Protein AF-A0A1B0CM71-F1 (afdb_monomer_lite)

Radius of gyration: 19.23 Å; chains: 1; bounding box: 47×48×47 Å

InterPro domains:
  IPR036322 WD40-repeat-containing domain superfamily [SSF50978] (101-264)

Structure (mmCIF, N/CA/C/O backbone):
data_AF-A0A1B0CM71-F1
#
_entry.id   AF-A0A1B0CM71-F1
#
loop_
_atom_site.group_PDB
_atom_site.id
_atom_site.type_symbol
_atom_site.label_atom_id
_atom_site.label_alt_id
_atom_site.label_comp_id
_atom_site.label_asym_id
_atom_site.label_entity_id
_atom_site.label_seq_id
_atom_site.pdbx_PDB_ins_code
_atom_site.Cartn_x
_atom_site.Cartn_y
_atom_site.Cartn_z
_atom_site.occupancy
_atom_site.B_iso_or_equiv
_atom_site.auth_seq_id
_atom_site.auth_comp_id
_atom_site.auth_asym_id
_atom_site.auth_atom_id
_atom_site.pdbx_PDB_model_num
ATOM 1 N N . MET A 1 1 ? -25.019 -23.922 -3.940 1.00 31.22 1 MET A N 1
ATOM 2 C CA . MET A 1 1 ? -25.640 -23.148 -2.841 1.00 31.22 1 MET A CA 1
ATOM 3 C C . MET A 1 1 ? -24.821 -21.865 -2.679 1.00 31.22 1 MET A C 1
ATOM 5 O O . MET A 1 1 ? -23.873 -21.827 -1.910 1.00 31.22 1 MET A O 1
ATOM 9 N N . LEU A 1 2 ? -25.089 -20.878 -3.539 1.00 26.16 2 LEU A N 1
ATOM 10 C CA . LEU A 1 2 ? -24.291 -19.659 -3.712 1.00 26.16 2 LEU A CA 1
ATOM 11 C C . LEU A 1 2 ? -24.865 -18.558 -2.818 1.00 26.16 2 LEU A C 1
ATOM 13 O O . LEU A 1 2 ? -26.033 -18.202 -2.955 1.00 26.16 2 LEU A O 1
ATOM 17 N N . ARG A 1 3 ? -24.066 -18.058 -1.871 1.00 24.95 3 ARG A N 1
ATOM 18 C CA . ARG A 1 3 ? -24.409 -16.855 -1.109 1.00 24.95 3 ARG A CA 1
ATOM 19 C C . ARG A 1 3 ? -23.878 -15.633 -1.844 1.00 24.95 3 ARG A C 1
ATOM 21 O O . ARG A 1 3 ? -22.672 -15.486 -2.010 1.00 24.95 3 ARG A O 1
ATOM 28 N N . ASP A 1 4 ? -24.824 -14.779 -2.199 1.00 29.12 4 ASP A N 1
ATOM 29 C CA . ASP A 1 4 ? -24.694 -13.378 -2.583 1.00 29.12 4 ASP A CA 1
ATOM 30 C C . ASP A 1 4 ? -23.637 -12.649 -1.724 1.00 29.12 4 ASP A C 1
ATOM 32 O O . ASP A 1 4 ? -23.844 -12.406 -0.528 1.00 29.12 4 ASP A O 1
ATOM 36 N N . ARG A 1 5 ? -22.481 -12.314 -2.310 1.00 31.05 5 ARG A N 1
ATOM 37 C CA . ARG A 1 5 ? -21.521 -11.376 -1.710 1.00 31.05 5 ARG A CA 1
ATOM 38 C C . ARG A 1 5 ? -21.775 -10.001 -2.312 1.00 31.05 5 ARG A C 1
ATOM 40 O O . ARG A 1 5 ? -21.423 -9.725 -3.452 1.00 31.05 5 ARG A O 1
ATOM 47 N N . LYS A 1 6 ? -22.424 -9.159 -1.508 1.00 28.92 6 LYS A N 1
ATOM 48 C CA . LYS A 1 6 ? -22.672 -7.739 -1.767 1.00 28.92 6 LYS A CA 1
ATOM 49 C C . LYS A 1 6 ? -21.382 -7.045 -2.210 1.00 28.92 6 LYS A C 1
ATOM 51 O O . LYS A 1 6 ? -20.357 -7.192 -1.550 1.00 28.92 6 LYS A O 1
ATOM 56 N N . GLY A 1 7 ? -21.481 -6.276 -3.294 1.00 27.14 7 GLY A N 1
ATOM 57 C CA . GLY A 1 7 ? -20.385 -5.514 -3.882 1.00 27.14 7 GLY A CA 1
ATOM 58 C C . GLY A 1 7 ? -19.631 -4.683 -2.848 1.00 27.14 7 GLY A C 1
ATOM 59 O O . GLY A 1 7 ? -20.185 -3.771 -2.228 1.00 27.14 7 GLY A O 1
ATOM 60 N N . HIS A 1 8 ? -18.356 -5.017 -2.676 1.00 29.52 8 HIS A N 1
ATOM 61 C CA . HIS A 1 8 ? -17.389 -4.143 -2.042 1.00 29.52 8 HIS A CA 1
ATOM 62 C C . HIS A 1 8 ? -17.077 -3.009 -3.018 1.00 29.52 8 HIS A C 1
ATOM 64 O O . HIS A 1 8 ? -16.703 -3.246 -4.163 1.00 29.52 8 HIS A O 1
ATOM 70 N N . VAL A 1 9 ? -17.257 -1.769 -2.571 1.00 26.73 9 VAL A N 1
ATOM 71 C CA . VAL A 1 9 ? -16.706 -0.614 -3.277 1.00 26.73 9 VAL A CA 1
ATOM 72 C C . VAL A 1 9 ? -15.193 -0.688 -3.098 1.00 26.73 9 VAL A C 1
ATOM 74 O O . VAL A 1 9 ? -14.690 -0.486 -1.995 1.00 26.73 9 VAL A O 1
ATOM 77 N N . GLN A 1 10 ? -14.486 -1.040 -4.169 1.00 31.47 10 GLN A N 1
ATOM 78 C CA . GLN A 1 10 ? -13.033 -0.967 -4.258 1.00 31.47 10 GLN A CA 1
ATOM 79 C C . GLN A 1 10 ? -12.629 0.510 -4.223 1.00 31.47 10 GLN A C 1
ATOM 81 O O . GLN A 1 10 ? -12.910 1.261 -5.157 1.00 31.47 10 GLN A O 1
ATOM 86 N N . ASN A 1 11 ? -11.997 0.945 -3.134 1.00 30.31 11 ASN A N 1
ATOM 87 C CA . ASN A 1 11 ? -11.397 2.273 -3.058 1.00 30.31 11 ASN A CA 1
ATOM 88 C C . ASN A 1 11 ? -10.120 2.294 -3.913 1.00 30.31 11 ASN A C 1
ATOM 90 O O . ASN A 1 11 ? -9.014 2.100 -3.419 1.00 30.31 11 ASN A O 1
ATOM 94 N N . CYS A 1 12 ? -10.269 2.544 -5.212 1.00 27.14 12 CYS A N 1
ATOM 95 C CA . CYS A 1 12 ? -9.173 2.969 -6.074 1.00 27.14 12 CYS A CA 1
ATOM 96 C C . CYS A 1 12 ? -9.065 4.495 -5.988 1.00 27.14 12 CYS A C 1
ATOM 98 O O . CYS A 1 12 ? -9.643 5.206 -6.803 1.00 27.14 12 CYS A O 1
ATOM 100 N N . ILE A 1 13 ? -8.356 5.018 -4.987 1.00 28.95 13 ILE A N 1
ATOM 101 C CA . ILE A 1 13 ? -7.946 6.428 -4.996 1.00 28.95 13 ILE A CA 1
ATOM 102 C C . ILE A 1 13 ? -6.424 6.457 -5.043 1.00 28.95 13 ILE A C 1
ATOM 104 O O . ILE A 1 13 ? -5.742 6.219 -4.047 1.00 28.95 13 ILE A O 1
ATOM 108 N N . SER A 1 14 ? -5.887 6.728 -6.231 1.00 28.84 14 SER A N 1
ATOM 109 C CA . SER A 1 14 ? -4.493 7.119 -6.383 1.00 28.84 14 SER A CA 1
ATOM 110 C C . SER A 1 14 ? -4.273 8.472 -5.704 1.00 28.84 14 SER A C 1
ATOM 112 O O . SER A 1 14 ? -5.108 9.375 -5.766 1.00 28.84 14 SER A O 1
ATOM 114 N N . GLN A 1 15 ? -3.146 8.608 -5.002 1.00 31.78 15 GLN A N 1
ATOM 115 C CA . GLN A 1 15 ? -2.735 9.882 -4.418 1.00 31.78 15 GLN A CA 1
ATOM 116 C C . GLN A 1 15 ? -2.584 10.916 -5.539 1.00 31.78 15 GLN A C 1
ATOM 118 O O . GLN A 1 15 ? -1.661 10.820 -6.346 1.00 31.78 15 GLN A O 1
ATOM 123 N N . ALA A 1 16 ? -3.442 11.934 -5.559 1.00 25.69 16 ALA A N 1
ATOM 124 C CA . ALA A 1 16 ? -3.106 13.173 -6.237 1.00 25.69 16 ALA A CA 1
ATOM 125 C C . ALA A 1 16 ? -1.940 13.826 -5.478 1.00 25.69 16 ALA A C 1
ATOM 127 O O . ALA A 1 16 ? -1.992 13.978 -4.252 1.00 25.69 16 ALA A O 1
ATOM 128 N N . VAL A 1 17 ? -0.883 14.212 -6.195 1.00 28.94 17 VAL A N 1
ATOM 129 C CA . VAL A 1 17 ? 0.156 15.099 -5.665 1.00 28.94 17 VAL A CA 1
ATOM 130 C C . VAL A 1 17 ? -0.516 16.451 -5.431 1.00 28.94 17 VAL A C 1
ATOM 132 O O . VAL A 1 17 ? -0.686 17.243 -6.351 1.00 28.94 17 VAL A O 1
ATOM 135 N N . ALA A 1 18 ? -1.005 16.676 -4.212 1.00 30.78 18 ALA A N 1
ATOM 136 C CA . ALA A 1 18 ? -1.710 17.903 -3.873 1.00 30.78 18 ALA A CA 1
ATOM 137 C C . ALA A 1 18 ? -0.731 19.085 -3.925 1.00 30.78 18 ALA A C 1
ATOM 139 O O . ALA A 1 18 ? 0.143 19.213 -3.065 1.00 30.78 18 ALA A O 1
ATOM 140 N N . GLY A 1 19 ? -0.893 19.952 -4.926 1.00 25.78 19 GLY A N 1
ATOM 141 C CA . GLY A 1 19 ? -0.312 21.290 -4.908 1.00 25.78 19 GLY A CA 1
ATOM 142 C C . GLY A 1 19 ? -0.878 22.100 -3.738 1.00 25.78 19 GLY A C 1
ATOM 143 O O . GLY A 1 19 ? -1.981 21.824 -3.246 1.00 25.78 19 GLY A O 1
ATOM 144 N N . ALA A 1 20 ? -0.123 23.101 -3.279 1.00 25.33 20 ALA A N 1
ATOM 145 C CA . ALA A 1 20 ? -0.619 24.063 -2.299 1.00 25.33 20 ALA A CA 1
ATOM 146 C C . ALA A 1 20 ? -1.956 24.656 -2.796 1.00 25.33 20 ALA A C 1
ATOM 148 O O . ALA A 1 20 ? -2.047 25.074 -3.946 1.00 25.33 20 ALA A O 1
ATOM 149 N N . ASN A 1 21 ? -2.979 24.666 -1.932 1.00 26.69 21 ASN A N 1
ATOM 150 C CA . ASN A 1 21 ? -4.358 25.123 -2.194 1.00 26.69 21 ASN A CA 1
ATOM 151 C C . ASN A 1 21 ? -5.289 24.182 -2.986 1.00 26.69 21 ASN A C 1
ATOM 153 O O . ASN A 1 21 ? -6.274 24.638 -3.564 1.00 26.69 21 ASN A O 1
ATOM 157 N N . THR A 1 22 ? -5.058 22.867 -2.968 1.00 24.89 22 THR A N 1
ATOM 158 C CA . THR A 1 22 ? -6.028 21.919 -3.550 1.00 24.89 22 THR A CA 1
ATOM 159 C C . THR A 1 22 ? -7.162 21.610 -2.562 1.00 24.89 22 THR A C 1
ATOM 161 O O . THR A 1 22 ? -6.947 20.934 -1.555 1.00 24.89 22 THR A O 1
ATOM 164 N N . THR A 1 23 ? -8.384 22.065 -2.848 1.00 26.08 23 THR A N 1
ATOM 165 C CA . THR A 1 23 ? -9.604 21.596 -2.171 1.00 26.08 23 THR A CA 1
ATOM 166 C C . THR A 1 23 ? -10.011 20.251 -2.767 1.00 26.08 23 THR A C 1
ATOM 168 O O . THR A 1 23 ? -10.394 20.180 -3.931 1.00 26.08 23 THR A O 1
ATOM 171 N N . ILE A 1 24 ? -9.930 19.176 -1.981 1.00 27.64 24 ILE A N 1
ATOM 172 C CA . ILE A 1 24 ? -10.421 17.859 -2.400 1.00 27.64 24 ILE A CA 1
ATOM 173 C C . ILE A 1 24 ? -11.839 17.687 -1.849 1.00 27.64 24 ILE A C 1
ATOM 175 O O . ILE A 1 24 ? -12.033 17.484 -0.652 1.00 27.64 24 ILE A O 1
ATOM 179 N N . THR A 1 25 ? -12.837 17.804 -2.722 1.00 23.59 25 THR A N 1
ATOM 180 C CA . THR A 1 25 ? -14.251 17.578 -2.398 1.00 23.59 25 THR A CA 1
ATOM 181 C C . THR A 1 25 ? -14.613 16.123 -2.688 1.00 23.59 25 THR A C 1
ATOM 183 O O . THR A 1 25 ? -14.460 15.668 -3.818 1.00 23.59 25 THR A O 1
ATOM 186 N N . PHE A 1 26 ? -15.145 15.399 -1.699 1.00 32.34 26 PHE A N 1
ATOM 187 C CA . PHE A 1 26 ? -15.723 14.069 -1.915 1.00 32.34 26 PHE A CA 1
ATOM 188 C C . PHE A 1 26 ? -17.240 14.090 -1.721 1.00 32.34 26 PHE A C 1
ATOM 190 O O . PHE A 1 26 ? -17.753 14.562 -0.706 1.00 32.34 26 PHE A O 1
ATOM 197 N N . THR A 1 27 ? -17.964 13.530 -2.691 1.00 22.34 27 THR A N 1
ATOM 198 C CA . THR A 1 27 ? -19.407 13.283 -2.608 1.00 22.34 27 THR A CA 1
ATOM 199 C C . THR A 1 27 ? -19.652 11.929 -1.945 1.00 22.34 27 THR A C 1
ATOM 201 O O . THR A 1 27 ? -19.437 10.882 -2.555 1.00 22.34 27 THR A O 1
ATOM 204 N N . ILE A 1 28 ? -20.140 11.926 -0.703 1.00 28.44 28 ILE A N 1
ATOM 205 C CA . ILE A 1 28 ? -20.622 10.696 -0.066 1.00 28.44 28 ILE A CA 1
ATOM 206 C C . ILE A 1 28 ? -21.937 10.293 -0.738 1.00 28.44 28 ILE A C 1
ATOM 208 O O . ILE A 1 28 ? -22.961 10.956 -0.579 1.00 28.44 28 ILE A O 1
ATOM 212 N N . ARG A 1 29 ? -21.945 9.165 -1.453 1.00 24.86 29 ARG A N 1
ATOM 213 C CA . ARG A 1 29 ? -23.192 8.496 -1.845 1.00 24.86 29 ARG A CA 1
ATOM 214 C C . ARG A 1 29 ? -23.733 7.718 -0.653 1.00 24.86 29 ARG A C 1
ATOM 216 O O . ARG A 1 29 ? -23.654 6.505 -0.672 1.00 24.86 29 ARG A O 1
ATOM 223 N N . HIS A 1 30 ? -24.216 8.399 0.382 1.00 29.73 30 HIS A N 1
ATOM 224 C CA . HIS A 1 30 ? -25.130 7.931 1.437 1.00 29.73 30 HIS A CA 1
ATOM 225 C C . HIS A 1 30 ? -25.385 9.113 2.385 1.00 29.73 30 HIS A C 1
ATOM 227 O O . HIS A 1 30 ? -24.488 9.902 2.657 1.00 29.73 30 HIS A O 1
ATOM 233 N N . SER A 1 31 ? -26.618 9.234 2.870 1.00 30.45 31 SER A N 1
ATOM 234 C CA . SER A 1 31 ? -27.265 10.391 3.518 1.00 30.45 31 SER A CA 1
ATOM 235 C C . SER A 1 31 ? -26.657 10.928 4.835 1.00 30.45 31 SER A C 1
ATOM 237 O O . SER A 1 31 ? -27.343 11.606 5.599 1.00 30.45 31 SER A O 1
ATOM 239 N N . GLY A 1 32 ? -25.389 10.641 5.137 1.00 36.72 32 GLY A N 1
ATOM 240 C CA . GLY A 1 32 ? -24.662 11.195 6.278 1.00 36.72 32 GLY A CA 1
ATOM 241 C C . GLY A 1 32 ? -24.174 12.616 5.992 1.00 36.72 32 GLY A C 1
ATOM 242 O O . GLY A 1 32 ? -23.426 12.854 5.050 1.00 36.72 32 GLY A O 1
ATOM 243 N N . ASN A 1 33 ? -24.602 13.573 6.811 1.00 36.59 33 ASN A N 1
ATOM 244 C CA . ASN A 1 33 ? -24.292 14.990 6.636 1.00 36.59 33 ASN A CA 1
ATOM 245 C C . ASN A 1 33 ? -22.831 15.307 7.048 1.00 36.59 33 ASN A C 1
ATOM 247 O O . ASN A 1 33 ? -22.519 15.402 8.237 1.00 36.59 33 ASN A O 1
ATOM 251 N N . VAL A 1 34 ? -21.944 15.467 6.056 1.00 39.16 34 VAL A N 1
ATOM 252 C CA . VAL A 1 34 ? -20.495 15.752 6.199 1.00 39.16 34 VAL A CA 1
ATOM 253 C C . VAL A 1 34 ? -20.211 17.101 6.869 1.00 39.16 34 VAL A C 1
ATOM 255 O O . VAL A 1 34 ? -19.196 17.258 7.546 1.00 39.16 34 VAL A O 1
ATOM 258 N N . THR A 1 35 ? -21.141 18.053 6.787 1.00 36.97 35 THR A N 1
ATOM 259 C CA . THR A 1 35 ? -20.965 19.451 7.220 1.00 36.97 35 THR A CA 1
ATOM 260 C C . THR A 1 35 ? -20.716 19.604 8.732 1.00 36.97 35 THR A C 1
ATOM 262 O O . THR A 1 35 ? -20.256 20.646 9.199 1.00 36.97 35 THR A O 1
ATOM 265 N N . LYS A 1 36 ? -20.989 18.572 9.548 1.00 41.09 36 LYS A N 1
ATOM 266 C CA . LYS A 1 36 ?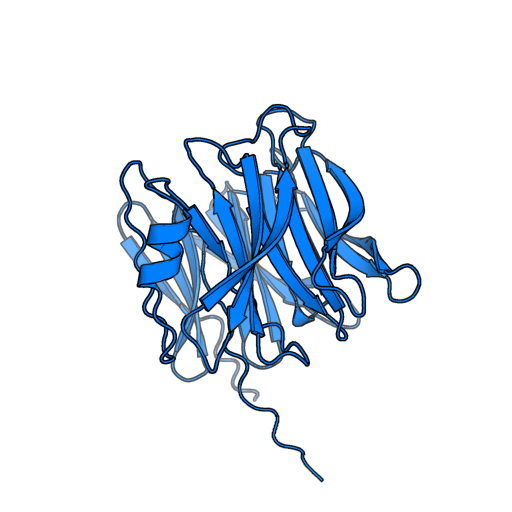 -20.637 18.572 10.983 1.00 41.09 36 LYS A CA 1
ATOM 267 C C . LYS A 1 36 ? -19.206 18.121 11.277 1.00 41.09 36 LYS A C 1
ATOM 269 O O . LYS A 1 36 ? -18.663 18.568 12.285 1.00 41.09 36 LYS A O 1
ATOM 274 N N . ILE A 1 37 ? -18.591 17.295 10.428 1.00 43.53 37 ILE A N 1
ATOM 275 C CA . ILE A 1 37 ? -17.180 16.904 10.588 1.00 43.53 37 ILE A CA 1
ATOM 276 C C . ILE A 1 37 ? -16.294 18.149 10.429 1.00 43.53 37 ILE A C 1
ATOM 278 O O . ILE A 1 37 ? -15.427 18.394 11.261 1.00 43.53 37 ILE A O 1
ATOM 282 N N . GLU A 1 38 ? -16.620 19.014 9.466 1.00 41.72 38 GLU A N 1
ATOM 283 C CA . GLU A 1 38 ? -15.963 20.315 9.265 1.00 41.72 38 GLU A CA 1
ATOM 284 C C . GLU A 1 38 ? -16.097 21.250 10.484 1.00 41.72 38 GLU A C 1
ATOM 286 O O . GLU A 1 38 ? -15.125 21.884 10.896 1.00 41.72 38 GLU A O 1
ATOM 291 N N . LYS A 1 39 ? -17.278 21.307 11.127 1.00 40.25 39 LYS A N 1
ATOM 292 C CA . LYS A 1 39 ? -17.509 22.150 12.321 1.00 40.25 39 LYS A CA 1
ATOM 293 C C . LYS A 1 39 ? -16.776 21.670 13.576 1.00 40.25 39 LYS A C 1
ATOM 295 O O . LYS A 1 39 ? -16.356 22.507 14.374 1.00 40.25 39 LYS A O 1
ATOM 300 N N . VAL A 1 40 ? -16.628 20.356 13.770 1.00 42.47 40 VAL A N 1
ATOM 301 C CA . VAL A 1 40 ? -15.885 19.785 14.915 1.00 42.47 40 VAL A CA 1
ATOM 302 C C . VAL A 1 40 ? -14.384 20.071 14.799 1.00 42.47 40 VAL A C 1
ATOM 304 O O . VAL A 1 40 ? -13.701 20.198 15.812 1.00 42.47 40 VAL A O 1
ATOM 307 N N . LEU A 1 41 ? -13.883 20.229 13.576 1.00 48.59 41 LEU A N 1
ATOM 308 C CA . LEU A 1 41 ? -12.457 20.294 13.276 1.00 48.59 41 LEU A CA 1
ATOM 309 C C . LEU A 1 41 ? -11.918 21.713 12.997 1.00 48.59 41 LEU A C 1
ATOM 311 O O . LEU A 1 41 ? -10.744 21.850 12.672 1.00 48.59 41 LEU A O 1
ATOM 315 N N . LYS A 1 42 ? -12.749 22.759 13.153 1.00 41.16 42 LYS A N 1
ATOM 316 C CA . LYS A 1 42 ? -12.403 24.201 13.127 1.00 41.16 42 LYS A CA 1
ATOM 317 C C . LYS A 1 42 ? -11.205 24.576 12.225 1.00 41.16 42 LYS A C 1
ATOM 319 O O . LYS A 1 42 ? -10.133 24.905 12.721 1.00 41.16 42 LYS A O 1
ATOM 324 N N . GLY A 1 43 ? -11.421 24.623 10.909 1.00 36.34 43 GLY A N 1
ATOM 325 C CA . GLY A 1 43 ? -10.581 25.401 9.980 1.00 36.34 43 GLY A CA 1
ATOM 326 C C . GLY A 1 43 ? -9.238 24.798 9.541 1.00 36.34 43 GLY A C 1
ATOM 327 O O . GLY A 1 43 ? -8.507 25.479 8.829 1.00 36.34 43 GLY A O 1
ATOM 328 N N . GLY A 1 44 ? -8.909 23.560 9.925 1.00 40.25 44 GLY A N 1
ATOM 329 C CA . GLY A 1 44 ? -7.712 22.860 9.431 1.00 40.25 44 GLY A CA 1
ATOM 330 C C . GLY A 1 44 ? -7.887 22.239 8.036 1.00 40.25 44 GLY A C 1
ATOM 331 O O . GLY A 1 44 ? -9.006 22.065 7.549 1.00 40.25 44 GLY A O 1
ATOM 332 N N . THR A 1 45 ? -6.779 21.863 7.391 1.00 40.47 45 THR A N 1
ATOM 333 C CA . THR A 1 45 ? -6.800 21.006 6.186 1.00 40.47 45 THR A CA 1
ATOM 334 C C . THR A 1 45 ? -6.668 19.542 6.610 1.00 40.47 45 THR A C 1
ATOM 336 O O . THR A 1 45 ? -5.767 19.202 7.378 1.00 40.47 45 THR A O 1
ATOM 339 N N . PHE A 1 46 ? -7.538 18.654 6.118 1.00 46.03 46 PHE A N 1
ATOM 340 C CA . PHE A 1 46 ? -7.567 17.247 6.538 1.00 46.03 46 PHE A CA 1
ATOM 341 C C . PHE A 1 46 ? -7.406 16.295 5.355 1.00 46.03 46 PHE A C 1
ATOM 343 O O . PHE A 1 46 ? -8.016 16.482 4.305 1.00 46.03 46 PHE A O 1
ATOM 350 N N . HIS A 1 47 ? -6.618 15.240 5.549 1.00 48.16 47 HIS A N 1
ATOM 351 C CA . HIS A 1 47 ? -6.744 14.022 4.758 1.00 48.16 47 HIS A CA 1
ATOM 352 C C . HIS A 1 47 ? -7.738 13.110 5.481 1.00 48.16 47 HIS A C 1
ATOM 354 O O . HIS A 1 47 ? -7.633 12.910 6.691 1.00 48.16 47 HIS A O 1
ATOM 360 N N . MET A 1 48 ? -8.730 12.593 4.768 1.00 48.12 48 MET A N 1
ATOM 361 C CA . MET A 1 48 ? -9.748 11.717 5.342 1.00 48.12 48 MET A CA 1
ATOM 362 C C . MET A 1 48 ? -9.723 10.399 4.591 1.00 48.12 48 MET A C 1
ATOM 364 O O . MET A 1 48 ? -9.945 10.392 3.383 1.00 48.12 48 MET A O 1
ATOM 368 N N . ASP A 1 49 ? -9.468 9.312 5.314 1.00 46.06 49 ASP A N 1
ATOM 369 C CA . ASP A 1 49 ? -9.625 7.962 4.786 1.00 46.06 49 ASP A CA 1
ATOM 370 C C . ASP A 1 49 ? -10.806 7.290 5.497 1.00 46.06 49 ASP A C 1
ATOM 372 O O . ASP A 1 49 ? -10.945 7.331 6.729 1.00 46.06 49 ASP A O 1
ATOM 376 N N . PHE A 1 50 ? -11.711 6.727 4.704 1.00 44.75 50 PHE A N 1
ATOM 377 C CA . PHE A 1 50 ? -12.961 6.153 5.181 1.00 44.75 50 PHE A CA 1
ATOM 378 C C . PHE A 1 50 ? -12.880 4.638 5.060 1.00 44.75 50 PHE A C 1
ATOM 380 O O . PHE A 1 50 ? -12.989 4.098 3.961 1.00 44.75 50 PHE A O 1
ATOM 387 N N . LEU A 1 51 ? -12.806 3.944 6.195 1.00 46.38 51 LEU A N 1
ATOM 388 C CA . LEU A 1 51 ? -13.120 2.522 6.231 1.00 46.38 51 LEU A CA 1
ATOM 389 C C . LEU A 1 51 ? -14.479 2.329 6.890 1.00 46.38 51 LEU A C 1
ATOM 391 O O . LEU A 1 51 ? -14.652 2.604 8.074 1.00 46.38 51 LEU A O 1
ATOM 395 N N . LYS A 1 52 ? -15.455 1.804 6.148 1.00 48.44 52 LYS A N 1
ATOM 396 C CA . LYS A 1 52 ? -16.741 1.423 6.735 1.00 48.44 52 LYS A CA 1
ATOM 397 C C . LYS A 1 52 ? -16.562 0.177 7.604 1.00 48.44 52 LYS A C 1
ATOM 399 O O . LYS A 1 52 ? -16.809 -0.935 7.160 1.00 48.44 52 LYS A O 1
ATOM 404 N N . ILE A 1 53 ? -16.208 0.379 8.866 1.00 50.50 53 ILE A N 1
ATOM 405 C CA . ILE A 1 53 ? -16.183 -0.694 9.860 1.00 50.50 53 ILE A CA 1
ATOM 406 C C . ILE A 1 53 ? -17.607 -0.864 10.386 1.00 50.50 53 ILE A C 1
ATOM 408 O O . ILE A 1 53 ? -18.174 0.066 10.964 1.00 50.50 53 ILE A O 1
ATOM 412 N N . GLU A 1 54 ? -18.220 -2.026 10.164 1.00 47.28 54 GLU A N 1
ATOM 413 C CA . GLU A 1 54 ? -19.532 -2.320 10.739 1.00 47.28 54 GLU A CA 1
ATOM 414 C C . GLU A 1 54 ? -19.395 -2.561 12.243 1.00 47.28 54 GLU A C 1
ATOM 416 O O . GLU A 1 54 ? -19.044 -3.646 12.700 1.00 47.28 54 GLU A O 1
ATOM 421 N N . SER A 1 55 ? -19.665 -1.517 13.027 1.00 47.47 55 SER A N 1
ATOM 422 C CA . SER A 1 55 ? -19.763 -1.644 14.475 1.00 47.47 55 SER A CA 1
ATOM 423 C C . SER A 1 55 ? -21.121 -2.240 14.877 1.00 47.47 55 SER A C 1
ATOM 425 O O . SER A 1 55 ? -22.154 -1.833 14.323 1.00 47.47 55 SER A O 1
ATOM 427 N N . PRO A 1 56 ? -21.177 -3.104 15.912 1.00 44.97 56 PRO A N 1
ATOM 428 C CA . PRO A 1 56 ? -22.438 -3.497 16.545 1.00 44.97 56 PRO A CA 1
ATOM 429 C C . PRO A 1 56 ? -23.254 -2.295 17.067 1.00 44.97 56 PRO A C 1
ATOM 431 O O . PRO A 1 56 ? -24.461 -2.412 17.257 1.00 44.97 56 PRO A O 1
ATOM 434 N N . THR A 1 57 ? -22.635 -1.118 17.234 1.00 48.28 57 THR A N 1
ATOM 435 C CA . THR A 1 57 ? -23.281 0.125 17.700 1.00 48.28 57 THR A CA 1
ATOM 436 C C . THR A 1 57 ? -23.923 0.981 16.595 1.00 48.28 57 THR A C 1
ATOM 438 O O . THR A 1 57 ? -24.335 2.104 16.866 1.00 48.28 57 THR A O 1
ATOM 441 N N . ARG A 1 58 ? -24.057 0.481 15.352 1.00 48.81 58 ARG A N 1
ATOM 442 C CA . ARG A 1 58 ? -24.555 1.234 14.169 1.00 48.81 58 ARG A CA 1
ATOM 443 C C . ARG A 1 58 ? -23.688 2.434 13.757 1.00 48.81 58 ARG A C 1
ATOM 445 O O . ARG A 1 58 ? -24.151 3.270 12.982 1.00 48.81 58 ARG A O 1
ATOM 452 N N . GLU A 1 59 ? -22.445 2.510 14.218 1.00 47.31 59 GLU A N 1
ATOM 453 C CA . GLU A 1 59 ? -21.511 3.576 13.844 1.00 47.31 59 GLU A CA 1
ATOM 454 C C . GLU A 1 59 ? -20.654 3.192 12.628 1.00 47.31 59 GLU A C 1
ATOM 456 O O . GLU A 1 59 ? -20.332 2.020 12.431 1.00 47.31 59 GLU A O 1
ATOM 461 N N . VAL A 1 60 ? -20.301 4.186 11.808 1.00 51.09 60 VAL A N 1
ATOM 462 C CA . VAL A 1 60 ? -19.233 4.097 10.798 1.00 51.09 60 VAL A CA 1
ATOM 463 C C . VAL A 1 60 ? -17.981 4.724 11.394 1.00 51.09 60 VAL A C 1
ATOM 465 O O . VAL A 1 60 ? -18.035 5.874 11.826 1.00 51.09 60 VAL A O 1
ATOM 468 N N . LEU A 1 61 ? -16.876 3.981 11.435 1.00 52.72 61 LEU A N 1
ATOM 469 C CA . LEU A 1 61 ? -15.597 4.507 11.903 1.00 52.72 61 LEU A CA 1
ATOM 470 C C . LEU A 1 61 ? -14.875 5.259 10.774 1.00 52.72 61 LEU A C 1
ATOM 472 O O . LEU A 1 61 ? -14.895 4.831 9.629 1.00 52.72 61 LEU A O 1
ATOM 476 N N . VAL A 1 62 ? -14.260 6.398 11.080 1.00 56.31 62 VAL A N 1
ATOM 477 C CA . VAL A 1 62 ? -13.535 7.229 10.108 1.00 56.31 62 VAL A CA 1
ATOM 478 C C . VAL A 1 62 ? -12.180 7.598 10.682 1.00 56.31 62 VAL A C 1
ATOM 480 O O . VAL A 1 62 ? -12.092 7.986 11.850 1.00 56.31 62 VAL A O 1
ATOM 483 N N . THR A 1 63 ? -11.147 7.502 9.850 1.00 52.69 63 THR A N 1
ATOM 484 C CA . THR A 1 63 ? -9.790 7.916 10.186 1.00 52.69 63 THR A CA 1
ATOM 485 C C . THR A 1 63 ? -9.553 9.312 9.618 1.00 52.69 63 THR A C 1
ATOM 487 O O . THR A 1 63 ? -9.503 9.507 8.404 1.00 52.69 63 THR A O 1
ATOM 490 N N . ILE A 1 64 ? -9.423 10.305 10.496 1.00 56.88 64 ILE A N 1
ATOM 491 C CA . ILE A 1 64 ? -9.218 11.704 10.102 1.00 56.88 64 ILE A CA 1
ATOM 492 C C . ILE A 1 64 ? -7.794 12.109 10.441 1.00 56.88 64 ILE A C 1
ATOM 494 O O . ILE A 1 64 ? -7.366 12.014 11.590 1.00 56.88 64 ILE A O 1
ATOM 498 N N . ALA A 1 65 ? -7.078 12.599 9.445 1.00 55.84 65 ALA A N 1
ATOM 499 C CA . ALA A 1 65 ? -5.697 13.012 9.543 1.00 55.84 65 ALA A CA 1
ATOM 500 C C . ALA A 1 65 ? -5.585 14.530 9.381 1.00 55.84 65 ALA A C 1
ATOM 502 O O . ALA A 1 65 ? -5.946 15.084 8.345 1.00 55.84 65 ALA A O 1
ATOM 503 N N . THR A 1 66 ? -5.084 15.218 10.405 1.00 53.72 66 THR A N 1
ATOM 504 C CA . THR A 1 66 ? -4.896 16.677 10.380 1.00 53.72 66 THR A CA 1
ATOM 505 C C . THR A 1 66 ? -3.590 17.023 9.667 1.00 53.72 66 THR A C 1
ATOM 507 O O . THR A 1 66 ? -2.536 16.572 10.118 1.00 53.72 66 THR A O 1
ATOM 510 N N . ARG A 1 67 ? -3.624 17.828 8.601 1.00 51.53 67 ARG A N 1
ATOM 511 C CA . ARG A 1 67 ? -2.435 18.272 7.859 1.00 51.53 67 ARG A CA 1
ATOM 512 C C . ARG A 1 67 ? -2.339 19.800 7.856 1.00 51.53 67 ARG A C 1
ATOM 514 O O . ARG A 1 67 ? -2.455 20.435 6.814 1.00 51.53 67 ARG A O 1
ATOM 521 N N . ASP A 1 68 ? -2.054 20.384 9.015 1.00 49.47 68 ASP A N 1
ATOM 522 C CA . ASP A 1 68 ? -1.575 21.771 9.097 1.00 49.47 68 ASP A CA 1
ATOM 523 C C . ASP A 1 68 ? -0.077 21.781 8.746 1.00 49.47 68 ASP A C 1
ATOM 525 O O . ASP A 1 68 ? 0.795 21.761 9.613 1.00 49.47 68 ASP A O 1
ATOM 529 N N . GLY A 1 69 ? 0.235 21.648 7.451 1.00 46.91 69 GLY A N 1
ATOM 530 C CA . GLY A 1 69 ? 1.597 21.464 6.925 1.00 46.91 69 GLY A CA 1
ATOM 531 C C . GLY A 1 69 ? 2.171 20.055 7.139 1.00 46.91 69 GLY A C 1
ATOM 532 O O . GLY A 1 69 ? 2.767 19.494 6.222 1.00 46.91 69 GLY A O 1
ATOM 533 N N . ASN A 1 70 ? 1.904 19.442 8.295 1.00 57.16 70 ASN A N 1
ATOM 534 C CA . ASN A 1 70 ? 2.415 18.138 8.717 1.00 57.16 70 ASN A CA 1
ATOM 535 C C . ASN A 1 70 ? 1.310 17.271 9.342 1.00 57.16 70 ASN A C 1
ATOM 537 O O . ASN A 1 70 ? 0.418 17.786 10.018 1.00 57.16 70 ASN A O 1
ATOM 541 N N . LEU A 1 71 ? 1.382 15.946 9.160 1.00 63.81 71 LEU A N 1
ATOM 542 C CA . LEU A 1 71 ? 0.463 15.023 9.830 1.00 63.81 71 LEU A CA 1
ATOM 543 C C . LEU A 1 71 ? 0.836 14.911 11.309 1.00 63.81 71 LEU A C 1
ATOM 545 O O . LEU A 1 71 ? 1.880 14.356 11.624 1.00 63.81 71 LEU A O 1
ATOM 549 N N . THR A 1 72 ? 0.014 15.408 12.228 1.00 63.53 72 THR A N 1
ATOM 550 C CA . THR A 1 72 ? 0.337 15.369 13.673 1.00 63.53 72 THR A CA 1
ATOM 551 C C . THR A 1 72 ? -0.570 14.446 14.473 1.00 63.53 72 THR A C 1
ATOM 553 O O . THR A 1 72 ? -0.159 13.922 15.513 1.00 63.53 72 THR A O 1
ATOM 556 N N . ARG A 1 73 ? -1.802 14.233 14.004 1.00 69.06 73 ARG A N 1
ATOM 557 C CA . ARG A 1 73 ? -2.816 13.443 14.701 1.00 69.06 73 ARG A CA 1
ATOM 558 C C . ARG A 1 73 ? -3.633 12.617 13.727 1.00 69.06 73 ARG A C 1
ATOM 560 O O . ARG A 1 73 ? -3.933 13.058 12.617 1.00 69.06 73 ARG A O 1
ATOM 567 N N . ILE A 1 74 ? -4.024 11.442 14.200 1.00 73.62 74 ILE A N 1
ATOM 568 C CA . ILE A 1 74 ? -5.014 10.585 13.562 1.00 73.62 74 ILE A CA 1
ATOM 569 C C . ILE A 1 74 ? -6.182 10.419 14.532 1.00 73.62 74 ILE A C 1
ATOM 571 O O . ILE A 1 74 ? -6.003 9.967 15.661 1.00 73.62 74 ILE A O 1
ATOM 575 N N . HIS A 1 75 ? -7.380 10.791 14.103 1.00 73.38 75 HIS A N 1
ATOM 576 C CA . HIS A 1 75 ? -8.601 10.648 14.883 1.00 73.38 75 HIS A CA 1
ATOM 577 C C . HIS A 1 75 ? -9.379 9.435 14.396 1.00 73.38 75 HIS A C 1
ATOM 579 O O . HIS A 1 75 ? -9.625 9.311 13.200 1.00 73.38 75 HIS A O 1
ATOM 585 N N . LEU A 1 76 ? -9.818 8.594 15.327 1.00 76.38 76 LEU A N 1
ATOM 586 C CA . LEU A 1 76 ? -10.832 7.581 15.071 1.00 76.38 76 LEU A CA 1
ATOM 587 C C . LEU A 1 76 ? -12.184 8.134 15.522 1.00 76.38 76 LEU A C 1
ATOM 589 O O . LEU A 1 76 ? -12.409 8.335 16.719 1.00 76.38 76 LEU A O 1
ATOM 593 N N . ALA A 1 77 ? -13.067 8.399 14.566 1.00 70.19 77 ALA A N 1
ATOM 594 C CA . ALA A 1 77 ? -14.382 8.979 14.809 1.00 70.19 77 ALA A CA 1
ATOM 595 C C . ALA A 1 77 ? -15.496 7.979 14.482 1.00 70.19 77 ALA A C 1
ATOM 597 O O . ALA A 1 77 ? -15.457 7.356 13.430 1.00 70.19 77 ALA A O 1
ATOM 598 N N . GLY A 1 78 ? -16.495 7.839 15.350 1.00 68.06 78 GLY A N 1
ATOM 599 C CA . GLY A 1 78 ? -17.741 7.127 15.076 1.00 68.06 78 GLY A CA 1
ATOM 600 C C . GLY A 1 78 ? -18.813 8.082 14.560 1.00 68.06 78 GLY A C 1
ATOM 601 O O . GLY A 1 78 ? -19.087 9.107 15.183 1.00 68.06 78 GLY A O 1
ATOM 602 N N . VAL A 1 79 ? -19.431 7.751 13.428 1.00 66.25 79 VAL A N 1
ATOM 603 C CA . VAL A 1 79 ? -20.577 8.476 12.863 1.00 66.25 79 VAL A CA 1
ATOM 604 C C . VAL A 1 79 ? -21.833 7.645 13.078 1.00 66.25 79 VAL A C 1
ATOM 606 O O . VAL A 1 79 ? -21.945 6.542 12.539 1.00 66.25 79 VAL A O 1
ATOM 609 N N . ASN A 1 80 ? -22.784 8.161 13.857 1.00 63.50 80 ASN A N 1
ATOM 610 C CA . ASN A 1 80 ? -24.052 7.475 14.091 1.00 63.50 80 ASN A CA 1
ATOM 611 C C . ASN A 1 80 ? -24.908 7.507 12.810 1.00 63.50 80 ASN A C 1
ATOM 613 O O . ASN A 1 80 ? -25.095 8.553 12.194 1.00 63.50 80 ASN A O 1
ATOM 617 N N . LYS A 1 81 ? -25.425 6.350 12.382 1.00 59.03 81 LYS A N 1
ATOM 618 C CA . LYS A 1 81 ? -26.257 6.255 11.168 1.00 59.03 81 LYS A CA 1
ATOM 619 C C . LYS A 1 81 ? -27.672 6.816 11.341 1.00 59.03 81 LYS A C 1
ATOM 621 O O . LYS A 1 81 ? -28.288 7.201 10.355 1.00 59.03 81 LYS A O 1
ATOM 626 N N . ALA A 1 82 ? -28.202 6.808 12.562 1.00 61.03 82 ALA A N 1
ATOM 627 C CA . ALA A 1 82 ? -29.558 7.254 12.875 1.00 61.03 82 ALA A CA 1
ATOM 628 C C . ALA A 1 82 ? -29.614 8.734 13.276 1.00 61.03 82 ALA A C 1
ATOM 630 O O . ALA A 1 82 ? -30.635 9.387 13.077 1.00 61.03 82 ALA A O 1
ATOM 631 N N . THR A 1 83 ? -28.524 9.269 13.829 1.00 56.34 83 THR A N 1
ATOM 632 C CA . THR A 1 83 ? -28.429 10.668 14.256 1.00 56.34 83 THR A CA 1
ATOM 633 C C . THR A 1 83 ? -27.225 11.343 13.610 1.00 56.34 83 THR A C 1
ATOM 635 O O . THR A 1 83 ? -26.158 10.743 13.551 1.00 56.34 83 THR A O 1
ATOM 638 N N . PRO A 1 84 ? -27.319 12.612 13.176 1.00 56.78 84 PRO A N 1
ATOM 639 C CA . PRO A 1 84 ? -26.185 13.352 12.625 1.00 56.78 84 PRO A CA 1
ATOM 640 C C . PRO A 1 84 ? -25.234 13.793 13.754 1.00 56.78 84 PRO A C 1
ATOM 642 O O . PRO A 1 84 ? -25.099 14.987 14.042 1.00 56.78 84 PRO A O 1
ATOM 645 N N . SER A 1 85 ? -24.629 12.831 14.446 1.00 62.06 85 SER A N 1
ATOM 646 C CA . SER A 1 85 ? -23.687 13.012 15.549 1.00 62.06 85 SER A CA 1
ATOM 647 C C . SER A 1 85 ? -22.393 12.257 15.262 1.00 62.06 85 SER A C 1
ATOM 649 O O . SER A 1 85 ? -22.421 11.119 14.789 1.00 62.06 85 SER A O 1
ATOM 651 N N . VAL A 1 86 ? -21.272 12.906 15.576 1.00 66.81 86 VAL A N 1
ATOM 652 C CA . VAL A 1 86 ? -19.920 12.357 15.451 1.00 66.81 86 VAL A CA 1
ATOM 653 C C . VAL A 1 86 ? -19.314 12.275 16.847 1.00 66.81 86 VAL A C 1
ATOM 655 O O . VAL A 1 86 ? -19.342 13.262 17.582 1.00 66.81 86 VAL A O 1
ATOM 658 N N . THR A 1 87 ? -18.756 11.121 17.189 1.00 71.00 87 THR A N 1
ATOM 659 C CA . THR A 1 87 ? -18.075 10.862 18.461 1.00 71.00 87 THR A CA 1
ATOM 660 C C . THR A 1 87 ? -16.608 10.576 18.180 1.00 71.00 87 THR A C 1
ATOM 662 O O . THR A 1 87 ? -16.302 9.739 17.339 1.00 71.00 87 THR A O 1
ATOM 665 N N . ILE A 1 88 ? -15.681 11.238 18.872 1.00 77.12 88 ILE A N 1
ATOM 666 C CA . ILE A 1 88 ? -14.255 10.899 18.772 1.00 77.12 88 ILE A CA 1
ATOM 667 C C . ILE A 1 88 ? -13.943 9.806 19.793 1.00 77.12 88 ILE A C 1
ATOM 669 O O . ILE A 1 88 ? -14.041 10.035 20.995 1.00 77.12 88 ILE A O 1
ATOM 673 N N . HIS A 1 89 ? -13.560 8.626 19.310 1.00 76.75 89 HIS A N 1
ATOM 674 C CA . HIS A 1 89 ? -13.246 7.462 20.145 1.00 76.75 89 HIS A CA 1
ATOM 675 C C . HIS A 1 89 ? -11.770 7.402 20.542 1.00 76.75 89 HIS A C 1
ATOM 677 O O . HIS A 1 89 ? -11.426 6.935 21.630 1.00 76.75 89 HIS A O 1
ATOM 683 N N . GLN A 1 90 ? -10.888 7.890 19.669 1.00 82.62 90 GLN A N 1
ATOM 684 C CA . GLN A 1 90 ? -9.451 7.912 19.911 1.00 82.62 90 GLN A CA 1
ATOM 685 C C . GLN A 1 90 ? -8.778 9.053 19.153 1.00 82.62 90 GLN A C 1
ATOM 687 O O . GLN A 1 90 ? -9.172 9.403 18.041 1.00 82.62 90 GLN A O 1
ATOM 692 N N . ILE A 1 91 ? -7.715 9.584 19.754 1.00 80.94 91 ILE A N 1
ATOM 693 C CA . ILE A 1 91 ? -6.749 10.459 19.098 1.00 80.94 91 ILE A CA 1
ATOM 694 C C . ILE A 1 91 ? -5.385 9.787 19.232 1.00 80.94 91 ILE A C 1
ATOM 696 O O . ILE A 1 91 ? -4.898 9.579 20.343 1.00 80.94 91 ILE A O 1
ATOM 700 N N . LEU A 1 92 ? -4.788 9.418 18.107 1.00 77.69 92 LEU A N 1
ATOM 701 C CA . LEU A 1 92 ? -3.417 8.937 18.025 1.00 77.69 92 LEU A CA 1
ATOM 702 C C . LEU A 1 92 ? -2.516 10.135 17.735 1.00 77.69 92 LEU A C 1
ATOM 704 O O . LEU A 1 92 ? -2.553 10.708 16.645 1.00 77.69 92 LEU A O 1
ATOM 708 N N . SER A 1 93 ? -1.721 10.524 18.727 1.00 76.62 93 SER A N 1
ATOM 709 C CA . SER A 1 93 ? -0.692 11.546 18.556 1.00 76.62 93 SER A CA 1
ATOM 710 C C . SER A 1 93 ? 0.521 10.936 17.864 1.00 76.62 93 SER A C 1
ATOM 712 O O . SER A 1 93 ? 1.130 10.008 18.390 1.00 76.62 93 SER A O 1
ATOM 714 N N . LEU A 1 94 ? 0.901 11.491 16.715 1.00 69.50 94 LEU A N 1
ATOM 715 C CA . LEU A 1 94 ? 2.119 11.113 15.992 1.00 69.50 94 LEU A CA 1
ATOM 716 C C . LEU A 1 94 ? 3.321 11.978 16.395 1.00 69.50 94 LEU A C 1
ATOM 718 O O . LEU A 1 94 ? 4.370 11.908 15.771 1.00 69.50 94 LEU A O 1
ATOM 722 N N . SER A 1 95 ? 3.187 12.805 17.438 1.00 58.12 95 SER A N 1
ATOM 723 C CA . SER A 1 95 ? 4.206 13.765 17.885 1.00 58.12 95 SER A CA 1
ATOM 724 C C . SER A 1 95 ? 5.495 13.126 18.409 1.00 58.12 95 SER A C 1
ATOM 726 O O . SER A 1 95 ? 6.520 13.797 18.467 1.00 58.12 95 SER A O 1
ATOM 728 N N . THR A 1 96 ? 5.477 11.840 18.771 1.00 51.50 96 THR A N 1
ATOM 729 C CA . THR A 1 96 ? 6.698 11.066 19.059 1.00 51.50 96 THR A CA 1
ATOM 730 C C . THR A 1 96 ? 7.503 10.750 17.795 1.00 51.50 96 THR A C 1
ATOM 732 O O . THR A 1 96 ? 8.686 10.432 17.880 1.00 51.50 96 THR A O 1
ATOM 735 N N . ILE A 1 97 ? 6.900 10.892 16.613 1.00 56.72 97 ILE A N 1
ATOM 736 C CA . ILE A 1 97 ? 7.562 10.811 15.315 1.00 56.72 97 ILE A CA 1
ATOM 737 C C . ILE A 1 97 ? 8.019 12.233 14.972 1.00 56.72 97 ILE A C 1
ATOM 739 O O . ILE A 1 97 ? 7.345 12.979 14.270 1.00 56.72 97 ILE A O 1
ATOM 743 N N . THR A 1 98 ? 9.155 12.633 15.539 1.00 45.59 98 THR A N 1
ATOM 744 C CA . THR A 1 98 ? 9.662 14.018 15.666 1.00 45.59 98 THR A CA 1
ATOM 745 C C . THR A 1 98 ? 9.941 14.797 14.368 1.00 45.59 98 THR A C 1
ATOM 747 O O . THR A 1 98 ? 10.492 15.893 14.410 1.00 45.59 98 THR A O 1
ATOM 750 N N . SER A 1 99 ? 9.525 14.300 13.209 1.00 51.72 99 SER A N 1
ATOM 751 C CA . SER A 1 99 ? 9.463 15.064 11.963 1.00 51.72 99 SER A CA 1
ATOM 752 C C . SER A 1 99 ? 8.517 14.352 11.006 1.00 51.72 99 SER A C 1
ATOM 754 O O . SER A 1 99 ? 8.917 13.481 10.230 1.00 51.72 99 SER A O 1
ATOM 756 N N . THR A 1 100 ? 7.222 14.650 11.091 1.00 53.72 100 THR A N 1
ATOM 757 C CA . THR A 1 100 ? 6.258 14.055 10.168 1.00 53.72 100 THR A CA 1
ATOM 758 C C . THR A 1 100 ? 6.519 14.607 8.777 1.00 53.72 100 THR A C 1
ATOM 760 O O . THR A 1 100 ? 6.254 15.759 8.459 1.00 53.72 100 THR A O 1
ATOM 763 N N . SER A 1 101 ? 7.156 13.763 7.970 1.00 59.88 101 SER A N 1
ATOM 764 C CA . SER A 1 101 ? 7.499 14.042 6.586 1.00 59.88 101 SER A CA 1
ATOM 765 C C . SER A 1 101 ? 6.232 14.393 5.802 1.00 59.88 101 SER A C 1
ATOM 767 O O . SER A 1 101 ? 5.194 13.745 6.014 1.00 59.88 101 SER A O 1
A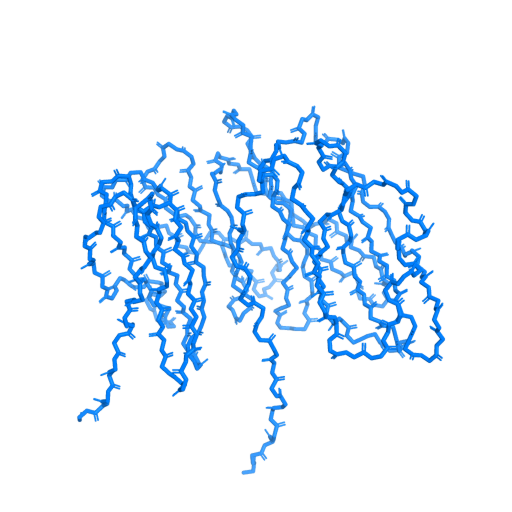TOM 769 N N . PRO A 1 102 ? 6.296 15.343 4.850 1.00 61.88 102 PRO A N 1
ATOM 770 C CA . PRO A 1 102 ? 5.161 15.688 3.994 1.00 61.88 102 PRO A CA 1
ATOM 771 C C . PRO A 1 102 ? 4.613 14.484 3.211 1.00 61.88 102 PRO A C 1
ATOM 773 O O . PRO A 1 102 ? 3.490 14.549 2.721 1.00 61.88 102 PRO A O 1
ATOM 776 N N . ASN A 1 103 ? 5.371 13.386 3.138 1.00 68.81 103 ASN A N 1
ATOM 777 C CA . ASN A 1 103 ? 5.022 12.162 2.423 1.00 68.81 103 ASN A CA 1
ATOM 778 C C . ASN A 1 103 ? 4.424 11.069 3.326 1.00 68.81 103 ASN A C 1
ATOM 780 O O . ASN A 1 103 ? 4.408 9.902 2.943 1.00 68.81 103 ASN A O 1
ATOM 784 N N . THR A 1 104 ? 3.962 11.411 4.533 1.00 74.62 104 THR A N 1
ATOM 785 C CA . THR A 1 104 ? 3.317 10.438 5.426 1.00 74.62 104 THR A CA 1
ATO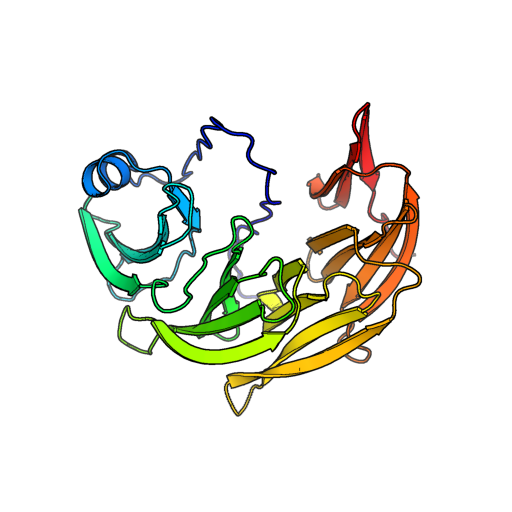M 786 C C . THR A 1 104 ? 2.099 9.808 4.748 1.00 74.62 104 THR A C 1
ATOM 788 O O . THR A 1 104 ? 1.227 10.509 4.238 1.00 74.62 104 THR A O 1
ATOM 791 N N . THR A 1 105 ? 2.052 8.478 4.737 1.00 77.06 105 THR A N 1
ATOM 792 C CA . THR A 1 105 ? 0.953 7.687 4.173 1.00 77.06 105 THR A CA 1
ATOM 793 C C . THR A 1 105 ? 0.142 7.068 5.298 1.00 77.06 105 THR A C 1
ATOM 795 O O . THR A 1 105 ? 0.688 6.661 6.323 1.00 77.06 105 THR A O 1
ATOM 798 N N . ILE A 1 106 ? -1.169 7.002 5.108 1.00 79.50 106 ILE A N 1
ATOM 799 C CA . ILE A 1 106 ? -2.093 6.357 6.032 1.00 79.50 106 ILE A CA 1
ATOM 800 C C . ILE A 1 106 ? -2.941 5.429 5.188 1.00 79.50 106 ILE A C 1
ATOM 802 O O . ILE A 1 106 ? -3.465 5.854 4.165 1.00 79.50 106 ILE A O 1
ATOM 806 N N . ASN A 1 107 ? -3.032 4.172 5.596 1.00 82.50 107 ASN A N 1
ATOM 807 C CA . ASN A 1 107 ? -3.902 3.199 4.959 1.00 82.50 107 ASN A CA 1
ATOM 808 C C . ASN A 1 107 ? -4.667 2.467 6.054 1.00 82.50 107 ASN A C 1
ATOM 810 O O . ASN A 1 107 ? -4.079 2.076 7.067 1.00 82.50 107 ASN A O 1
ATOM 814 N N . VAL A 1 108 ? -5.959 2.253 5.844 1.00 81.69 108 VAL A N 1
ATOM 815 C CA . VAL A 1 108 ? -6.744 1.341 6.675 1.00 81.69 108 VAL A CA 1
ATOM 816 C C . VAL A 1 108 ? -6.987 0.062 5.884 1.00 81.69 108 VAL A C 1
ATOM 818 O O . VAL A 1 108 ? -7.447 0.110 4.749 1.00 81.69 108 VAL A O 1
ATOM 821 N N . MET A 1 109 ? -6.652 -1.082 6.471 1.00 85.31 109 MET A N 1
ATOM 822 C CA . MET A 1 109 ? -6.680 -2.383 5.807 1.00 85.31 109 MET A CA 1
ATOM 823 C C . MET A 1 109 ? -7.568 -3.348 6.588 1.00 85.31 109 MET A C 1
ATOM 825 O O . MET A 1 109 ? -7.357 -3.534 7.786 1.00 85.31 109 MET A O 1
ATOM 829 N N . GLU A 1 110 ? -8.532 -3.984 5.926 1.00 84.94 110 GLU A N 1
ATOM 830 C CA . GLU A 1 110 ? -9.313 -5.079 6.507 1.00 84.94 110 GLU A CA 1
ATOM 831 C C . GLU A 1 110 ? -8.836 -6.420 5.937 1.00 84.94 110 GLU A C 1
ATOM 833 O 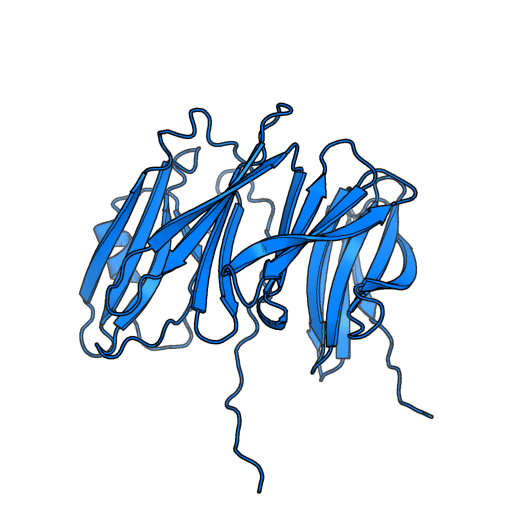O . GLU A 1 110 ? -8.865 -6.628 4.731 1.00 84.94 110 GLU A O 1
ATOM 838 N N . TYR A 1 111 ? -8.413 -7.341 6.802 1.00 86.44 111 TYR A N 1
ATOM 839 C CA . TYR A 1 111 ? -8.000 -8.692 6.418 1.00 86.44 111 TYR A CA 1
ATOM 840 C C . TYR A 1 111 ? -8.499 -9.697 7.454 1.00 86.44 111 TYR A C 1
ATOM 842 O O . TYR A 1 111 ? -8.393 -9.444 8.650 1.00 86.44 111 TYR A O 1
ATOM 850 N N . THR A 1 112 ? -9.099 -10.806 7.004 1.00 85.69 112 THR A N 1
ATOM 851 C CA . THR A 1 112 ? -9.600 -11.914 7.853 1.00 85.69 112 THR A CA 1
ATOM 852 C C . THR A 1 112 ? -10.424 -11.484 9.085 1.00 85.69 112 THR A C 1
ATOM 854 O O . THR A 1 112 ? -10.437 -12.170 10.105 1.00 85.69 112 THR A O 1
ATOM 857 N N . LYS A 1 113 ? -11.215 -10.399 8.962 1.00 84.62 113 LYS A N 1
ATOM 858 C CA . LYS A 1 113 ? -12.039 -9.754 10.023 1.00 84.62 113 LYS A CA 1
ATOM 859 C C . LYS A 1 113 ? -11.257 -8.909 11.035 1.00 84.62 113 LYS A C 1
ATOM 861 O O . LYS A 1 113 ? -11.797 -8.506 12.070 1.00 84.62 113 LYS A O 1
ATOM 866 N N . HIS A 1 114 ? -9.991 -8.645 10.769 1.00 86.62 114 HIS A N 1
ATOM 867 C CA . HIS A 1 114 ? -9.172 -7.702 11.506 1.00 86.62 114 HIS A CA 1
ATOM 868 C C . HIS A 1 114 ? -9.027 -6.412 10.720 1.00 86.62 114 HIS A C 1
ATOM 870 O O . HIS A 1 114 ? -8.933 -6.422 9.498 1.00 86.62 114 HIS A O 1
ATOM 876 N N . VAL A 1 115 ? -9.003 -5.300 11.448 1.00 85.88 115 VAL A N 1
ATOM 877 C CA . VAL A 1 115 ? -8.769 -3.981 10.871 1.00 85.88 115 VAL A CA 1
ATOM 878 C C . VAL A 1 115 ? -7.431 -3.471 11.367 1.00 85.88 115 VAL A C 1
ATOM 880 O O . VAL A 1 115 ? -7.190 -3.409 12.576 1.00 85.88 115 VAL A O 1
ATOM 883 N N . TYR A 1 116 ? -6.590 -3.076 10.424 1.00 86.38 116 TYR A N 1
ATOM 884 C CA . TYR A 1 116 ? -5.276 -2.518 10.657 1.00 86.38 116 TYR A CA 1
ATOM 885 C C . TYR A 1 116 ? -5.240 -1.064 10.201 1.00 86.38 116 TYR A C 1
ATOM 887 O O . TYR A 1 116 ? -5.832 -0.700 9.188 1.00 86.38 116 TYR A O 1
ATOM 895 N N . LEU A 1 117 ? -4.524 -0.236 10.950 1.00 87.69 117 LEU A N 1
ATOM 896 C CA . LEU A 1 117 ? -4.143 1.111 10.552 1.00 87.69 117 LEU A CA 1
ATOM 897 C C . LEU A 1 117 ? -2.635 1.104 10.315 1.00 87.69 117 LEU A C 1
ATOM 899 O O . LEU A 1 117 ? -1.859 0.845 11.236 1.00 87.69 117 LEU A O 1
ATOM 903 N N . ILE A 1 118 ? -2.240 1.382 9.078 1.00 88.12 118 ILE A N 1
ATOM 904 C CA . ILE A 1 118 ? -0.854 1.404 8.623 1.00 88.12 118 ILE A CA 1
ATOM 905 C C . ILE A 1 118 ? -0.446 2.859 8.422 1.00 88.12 118 ILE A C 1
ATOM 907 O O . ILE A 1 118 ? -0.973 3.544 7.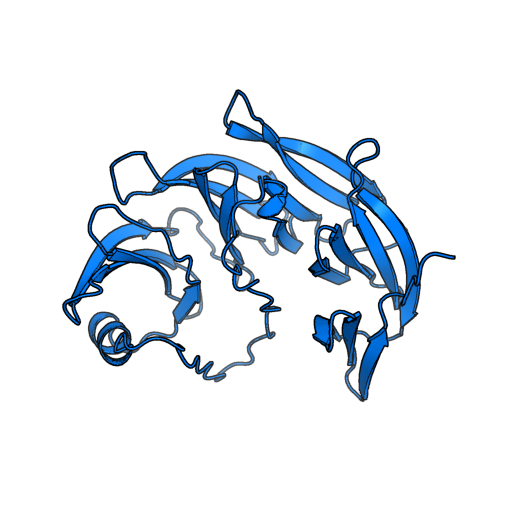544 1.00 88.12 118 ILE A O 1
ATOM 911 N N . VAL A 1 119 ? 0.494 3.334 9.236 1.00 85.88 119 VAL A N 1
ATOM 912 C CA . VAL A 1 119 ? 1.029 4.697 9.159 1.00 85.88 119 VAL A CA 1
ATOM 913 C C . VAL A 1 119 ? 2.467 4.625 8.677 1.00 85.88 119 VAL A C 1
ATOM 915 O O . VAL A 1 119 ? 3.380 4.273 9.422 1.00 85.88 119 VAL A O 1
ATOM 918 N N . GLY A 1 120 ? 2.668 4.948 7.410 1.00 84.56 120 GLY A N 1
ATOM 919 C CA . GLY A 1 120 ? 3.979 5.000 6.795 1.00 84.56 120 GLY A CA 1
ATOM 920 C C . GLY A 1 120 ? 4.594 6.378 6.939 1.00 84.56 120 GLY A C 1
ATOM 921 O O . GLY A 1 120 ? 4.037 7.342 6.423 1.00 84.56 120 GLY A O 1
ATOM 922 N N . THR A 1 121 ? 5.761 6.480 7.566 1.00 78.62 121 THR A N 1
ATOM 923 C CA . THR A 1 121 ? 6.474 7.748 7.780 1.00 78.62 121 THR A CA 1
ATOM 924 C C . THR A 1 121 ? 7.773 7.794 6.967 1.00 78.62 121 THR A C 1
ATOM 926 O O . THR A 1 121 ? 8.872 7.709 7.519 1.00 78.62 121 THR A O 1
ATOM 929 N N . PRO A 1 122 ? 7.694 7.901 5.625 1.00 67.94 122 PRO A N 1
ATOM 930 C CA . PRO A 1 122 ? 8.883 7.962 4.786 1.00 67.94 122 PRO A CA 1
ATOM 931 C C . PRO A 1 122 ? 9.631 9.264 5.073 1.00 67.94 122 PRO A C 1
ATOM 933 O O . PRO A 1 122 ? 9.196 10.346 4.672 1.00 67.94 122 PRO A O 1
ATOM 936 N N . LYS A 1 123 ? 10.755 9.185 5.783 1.00 67.00 123 LYS A N 1
ATOM 937 C CA . LYS A 1 123 ? 11.619 10.345 6.012 1.00 67.00 123 LYS A CA 1
ATOM 938 C C . LYS A 1 123 ? 12.455 10.634 4.764 1.00 67.00 123 LYS A C 1
ATOM 940 O O . LYS A 1 123 ? 12.661 9.775 3.906 1.00 67.00 123 LYS A O 1
ATOM 945 N N . SER A 1 124 ? 12.921 11.876 4.649 1.00 58.91 124 SER A N 1
ATOM 946 C CA . SER A 1 124 ? 13.976 12.242 3.693 1.00 58.91 124 SER A CA 1
ATOM 947 C C . SER A 1 124 ? 15.328 11.619 4.064 1.00 58.91 124 SER A C 1
ATOM 949 O O . SER A 1 124 ? 16.222 11.556 3.226 1.00 58.91 124 SER A O 1
ATOM 951 N N . THR A 1 125 ? 15.466 11.143 5.304 1.00 56.94 125 THR A N 1
ATOM 952 C CA . THR A 1 125 ? 16.634 10.441 5.844 1.00 56.94 125 THR A CA 1
ATOM 953 C C . THR A 1 125 ? 16.390 8.930 5.929 1.00 56.94 125 THR A C 1
ATOM 955 O O . THR A 1 125 ? 15.251 8.475 5.864 1.00 56.94 125 THR A O 1
ATOM 958 N N . LEU A 1 126 ? 17.460 8.150 6.124 1.00 60.12 126 LEU A N 1
ATOM 959 C CA . LEU A 1 126 ? 17.471 6.674 6.128 1.00 60.12 126 LEU A CA 1
ATOM 960 C C . LEU A 1 126 ? 16.635 5.992 7.239 1.00 60.12 126 LEU A C 1
ATOM 962 O O . LEU A 1 126 ? 16.600 4.768 7.295 1.00 60.12 126 LEU A O 1
ATOM 966 N N . ASN A 1 127 ? 15.944 6.753 8.094 1.00 71.56 127 ASN A N 1
ATOM 967 C CA . ASN A 1 127 ? 15.273 6.262 9.305 1.00 71.56 127 ASN A CA 1
ATOM 968 C C . ASN A 1 127 ? 13.746 6.441 9.223 1.00 71.56 127 ASN A C 1
ATOM 970 O O . ASN A 1 127 ? 13.135 7.075 10.094 1.00 71.56 127 ASN A O 1
ATOM 974 N N . GLY A 1 128 ? 13.146 5.982 8.124 1.00 82.62 128 GLY A N 1
ATOM 975 C CA . GLY A 1 128 ? 11.694 5.883 8.004 1.00 82.62 128 GLY A CA 1
ATOM 976 C C . GLY A 1 128 ? 11.152 4.689 8.791 1.00 82.62 128 GLY A C 1
ATOM 977 O O . GLY A 1 128 ? 11.879 3.754 9.115 1.00 82.62 128 GLY A O 1
ATOM 978 N N . SER A 1 129 ? 9.856 4.708 9.086 1.00 88.88 129 SER A N 1
ATOM 979 C CA . SER A 1 129 ? 9.206 3.572 9.739 1.00 88.88 129 SER A CA 1
ATOM 980 C C . SER A 1 129 ? 7.758 3.410 9.300 1.00 88.88 129 SER A C 1
ATOM 982 O O . SER A 1 129 ? 7.096 4.369 8.887 1.00 88.88 129 SER A O 1
ATOM 984 N N . ILE A 1 130 ? 7.269 2.177 9.383 1.00 91.00 130 ILE A N 1
ATOM 985 C CA . ILE A 1 130 ? 5.860 1.829 9.216 1.00 91.00 130 ILE A CA 1
ATOM 986 C C . ILE A 1 130 ? 5.337 1.437 10.583 1.00 91.00 130 ILE A C 1
ATOM 988 O O . ILE A 1 130 ? 5.824 0.479 11.182 1.00 91.00 130 ILE A O 1
ATOM 992 N N . LEU A 1 131 ? 4.348 2.172 11.071 1.00 90.88 131 LEU A N 1
ATOM 993 C CA . LEU A 1 131 ? 3.657 1.849 12.306 1.00 90.88 131 LEU A CA 1
ATOM 994 C C . LEU A 1 131 ? 2.391 1.078 11.971 1.00 90.88 131 LEU A C 1
ATOM 996 O O . LEU A 1 131 ? 1.538 1.556 11.221 1.00 90.88 131 LEU A O 1
ATOM 1000 N N . VAL A 1 132 ? 2.273 -0.106 12.551 1.00 93.25 132 VAL A N 1
ATOM 1001 C CA . VAL A 1 132 ? 1.120 -0.981 12.398 1.00 93.25 132 VAL A CA 1
ATOM 1002 C C . VAL A 1 132 ? 0.318 -0.932 13.686 1.00 93.25 132 VAL A C 1
ATOM 1004 O O . VAL A 1 132 ? 0.820 -1.263 14.764 1.00 93.25 132 VAL A O 1
ATOM 1007 N N . TYR A 1 133 ? -0.949 -0.558 13.569 1.00 90.44 133 TYR A N 1
ATOM 1008 C CA . TYR A 1 133 ? -1.919 -0.655 14.646 1.00 90.44 133 TYR A CA 1
ATOM 1009 C C . TYR A 1 133 ? -3.017 -1.644 14.267 1.00 90.44 133 TYR A C 1
ATOM 1011 O O . TYR A 1 133 ? -3.407 -1.718 13.106 1.00 90.44 133 TYR A O 1
ATOM 1019 N N . LYS A 1 134 ? -3.568 -2.354 15.252 1.00 91.62 134 LYS A N 1
ATOM 1020 C CA . LYS A 1 134 ? -4.738 -3.225 15.096 1.00 91.62 134 LYS A CA 1
ATOM 1021 C C . LYS A 1 134 ? -5.904 -2.668 15.901 1.00 91.62 134 LYS A C 1
ATOM 1023 O O . LYS A 1 134 ? -5.720 -2.232 17.038 1.00 91.62 134 LYS A O 1
ATOM 1028 N N . LEU A 1 135 ? -7.102 -2.671 15.327 1.00 86.25 135 LEU A N 1
ATOM 1029 C CA . LEU A 1 135 ? -8.316 -2.312 16.052 1.00 86.25 135 LEU A CA 1
ATOM 1030 C C . LEU A 1 135 ? -8.607 -3.377 17.117 1.00 86.25 135 LEU A C 1
ATOM 1032 O O . LEU A 1 135 ? -8.766 -4.560 16.807 1.00 86.25 135 LEU A O 1
ATOM 1036 N N . ALA A 1 136 ? -8.672 -2.962 18.379 1.00 88.88 136 ALA A N 1
ATOM 1037 C CA . ALA A 1 136 ? -8.911 -3.859 19.496 1.00 88.88 136 ALA A CA 1
ATOM 1038 C C . ALA A 1 136 ? -10.328 -4.449 19.448 1.00 88.88 136 ALA A C 1
ATOM 1040 O O . ALA A 1 136 ? -11.319 -3.754 19.220 1.00 88.88 136 ALA A O 1
ATOM 1041 N N . LYS A 1 137 ? -10.449 -5.752 19.718 1.00 84.56 137 LYS A N 1
ATOM 1042 C CA . LYS A 1 137 ? -11.749 -6.431 19.741 1.00 84.56 137 LYS A CA 1
ATOM 1043 C C . LYS A 1 137 ? -12.641 -5.829 20.832 1.00 84.56 137 LYS A C 1
ATOM 1045 O O . LYS A 1 137 ? -12.239 -5.732 21.986 1.00 84.56 137 LYS A O 1
ATOM 1050 N N . GLY A 1 138 ? -13.863 -5.445 20.463 1.00 80.38 138 GLY A N 1
ATOM 1051 C CA . GLY A 1 138 ? -14.861 -4.924 21.402 1.00 80.38 138 GLY A CA 1
ATOM 1052 C C . GLY A 1 138 ? -14.647 -3.475 21.849 1.00 80.38 138 GLY A C 1
ATOM 1053 O O . GLY A 1 138 ? -15.440 -2.982 22.645 1.00 80.38 138 GLY A O 1
ATOM 1054 N N . THR A 1 139 ? -13.631 -2.771 21.335 1.00 82.94 139 THR A N 1
ATOM 1055 C CA . THR A 1 139 ? -13.445 -1.340 21.617 1.00 82.94 139 THR A CA 1
ATOM 1056 C C . THR A 1 139 ? -13.095 -0.570 20.342 1.00 82.94 139 THR A C 1
ATOM 1058 O O . THR A 1 139 ? -12.347 -1.077 19.509 1.00 82.94 139 THR A O 1
ATOM 1061 N N . PRO A 1 140 ? -13.577 0.670 20.167 1.00 80.06 140 PRO A N 1
ATOM 1062 C CA . PRO A 1 140 ? -13.209 1.509 19.031 1.00 80.06 140 PRO A CA 1
ATOM 1063 C C . PRO A 1 140 ? -11.840 2.168 19.275 1.00 80.06 140 PRO A C 1
ATOM 1065 O O . PRO A 1 140 ? -11.733 3.389 19.351 1.00 80.06 140 PRO A O 1
ATOM 1068 N N . LYS A 1 141 ? -10.790 1.362 19.483 1.00 84.88 141 LYS A N 1
ATOM 1069 C CA . LYS A 1 141 ? -9.423 1.839 19.737 1.00 84.88 141 LYS A CA 1
ATOM 1070 C C . LYS A 1 141 ? -8.397 1.011 18.973 1.00 84.88 141 LYS A C 1
ATOM 1072 O O . LYS A 1 141 ? -8.355 -0.209 19.096 1.00 84.88 141 LYS A O 1
ATOM 1077 N N . PHE A 1 142 ? -7.535 1.686 18.228 1.00 85.31 142 PHE A N 1
ATOM 1078 C CA . PHE A 1 142 ? -6.324 1.126 17.652 1.00 85.31 142 PHE A CA 1
ATOM 1079 C C . PHE A 1 142 ? -5.250 0.948 18.727 1.00 85.31 142 PHE A C 1
ATOM 1081 O O . PHE A 1 142 ? -4.965 1.864 19.503 1.00 85.31 142 PHE A O 1
ATOM 1088 N N . GLN A 1 143 ? -4.640 -0.231 18.752 1.00 91.94 143 GLN A N 1
ATOM 1089 C CA . GLN A 1 143 ? -3.498 -0.571 19.593 1.00 91.94 143 GLN A CA 1
ATOM 1090 C C . GLN A 1 143 ? -2.279 -0.778 18.705 1.00 91.94 143 GLN A C 1
ATOM 1092 O O . GLN A 1 143 ? -2.378 -1.446 17.676 1.00 91.94 143 GLN A O 1
ATOM 1097 N N . HIS A 1 144 ? -1.144 -0.189 19.084 1.00 92.62 144 HIS A N 1
ATOM 1098 C CA . HIS A 1 144 ? 0.120 -0.422 18.384 1.00 92.62 144 HIS A CA 1
ATOM 1099 C C . HIS A 1 144 ? 0.467 -1.913 18.452 1.00 92.62 144 HIS A C 1
ATOM 1101 O O . HIS A 1 144 ? 0.248 -2.557 19.480 1.00 92.62 144 HIS A O 1
ATOM 1107 N N . ARG A 1 145 ? 0.942 -2.460 17.334 1.00 94.44 145 ARG A N 1
ATOM 1108 C CA . ARG A 1 145 ? 1.349 -3.864 17.216 1.00 94.44 145 ARG A CA 1
ATOM 1109 C C . ARG A 1 145 ? 2.811 -3.975 16.844 1.00 94.44 145 ARG A C 1
ATOM 1111 O O . ARG A 1 145 ? 3.553 -4.687 17.503 1.00 94.44 145 ARG A O 1
ATOM 1118 N N . GLN A 1 146 ? 3.217 -3.254 15.807 1.00 95.38 146 GLN A N 1
ATOM 1119 C CA . GLN A 1 146 ? 4.531 -3.436 15.217 1.00 95.38 146 GLN A CA 1
ATOM 1120 C C . GLN A 1 146 ? 5.062 -2.124 14.655 1.00 95.38 146 GLN A C 1
ATOM 1122 O O . GLN A 1 146 ? 4.306 -1.263 14.199 1.00 95.38 146 GLN A O 1
ATOM 1127 N N . THR A 1 147 ? 6.385 -2.006 14.660 1.00 93.94 147 THR A N 1
ATOM 1128 C CA . THR A 1 147 ? 7.116 -1.011 13.883 1.00 93.94 147 THR A CA 1
ATOM 1129 C C . THR A 1 147 ? 8.032 -1.736 12.903 1.00 93.94 147 THR A C 1
ATOM 1131 O O . THR A 1 147 ? 8.806 -2.599 13.313 1.00 93.94 147 THR A O 1
ATOM 1134 N N . ILE A 1 148 ? 7.942 -1.397 11.618 1.00 94.25 148 ILE A N 1
ATOM 1135 C CA . ILE A 1 148 ? 8.831 -1.911 10.571 1.00 94.25 148 ILE A CA 1
ATOM 1136 C C . ILE A 1 148 ? 9.770 -0.775 10.166 1.00 94.25 148 ILE A C 1
ATOM 1138 O O . ILE A 1 148 ? 9.363 0.159 9.474 1.00 94.25 148 ILE A O 1
ATOM 1142 N N . GLU A 1 149 ? 11.017 -0.834 10.621 1.00 92.06 149 GLU A N 1
ATOM 1143 C CA . GLU A 1 149 ? 12.043 0.177 10.332 1.00 92.06 149 GLU A CA 1
ATOM 1144 C C . GLU A 1 149 ? 12.592 0.025 8.912 1.00 92.06 149 GLU A C 1
ATOM 1146 O O . GLU A 1 149 ? 12.809 -1.094 8.445 1.00 92.06 149 GLU A O 1
ATOM 1151 N N . GLY A 1 150 ? 12.831 1.138 8.216 1.00 87.75 150 GLY A N 1
ATOM 1152 C CA . GLY A 1 150 ? 13.448 1.106 6.893 1.00 87.75 150 GLY A CA 1
ATOM 1153 C C . GLY A 1 150 ? 13.429 2.433 6.141 1.00 87.75 150 GLY A C 1
ATOM 1154 O O . GLY A 1 150 ? 12.779 3.409 6.509 1.00 87.75 150 GLY A O 1
ATOM 1155 N N . ASN A 1 151 ? 14.156 2.483 5.030 1.00 87.56 151 ASN A N 1
ATOM 1156 C CA . ASN A 1 151 ? 14.223 3.680 4.200 1.00 87.56 151 ASN A CA 1
ATOM 1157 C C . ASN A 1 151 ? 13.167 3.629 3.091 1.00 87.56 151 ASN A C 1
ATOM 1159 O O . ASN A 1 151 ? 13.455 3.223 1.966 1.00 87.56 151 ASN A O 1
ATOM 1163 N N . TYR A 1 152 ? 11.937 4.027 3.405 1.00 87.62 152 TYR A N 1
ATOM 1164 C CA . TYR A 1 152 ? 10.815 3.916 2.473 1.00 87.62 152 TYR A CA 1
ATOM 1165 C C . TYR A 1 152 ? 10.612 5.182 1.633 1.00 87.62 152 TYR A C 1
ATOM 1167 O O . TYR A 1 152 ? 10.740 6.317 2.102 1.00 87.62 152 TYR A O 1
ATOM 1175 N N . PHE A 1 153 ? 10.262 4.978 0.368 1.00 83.88 153 PHE A N 1
ATOM 1176 C CA . PHE A 1 153 ? 9.831 6.015 -0.565 1.00 83.88 153 PHE A CA 1
ATOM 1177 C C . PHE A 1 153 ? 8.310 6.024 -0.721 1.00 83.88 153 PHE A C 1
ATOM 1179 O O . PHE A 1 153 ? 7.693 7.083 -0.641 1.00 83.88 153 PHE A O 1
ATOM 1186 N N . THR A 1 154 ? 7.712 4.848 -0.902 1.00 87.25 154 THR A N 1
ATOM 1187 C CA . THR A 1 154 ? 6.274 4.677 -1.122 1.00 87.25 154 THR A CA 1
ATOM 1188 C C . THR A 1 154 ? 5.782 3.419 -0.424 1.00 87.25 154 THR A C 1
ATOM 1190 O O . THR A 1 154 ? 6.520 2.439 -0.305 1.00 87.25 154 THR A O 1
ATOM 1193 N N . ILE A 1 155 ? 4.547 3.470 0.066 1.00 89.62 155 ILE A N 1
ATOM 1194 C CA . ILE A 1 155 ? 3.896 2.398 0.814 1.00 89.62 155 ILE A CA 1
ATOM 1195 C C . ILE A 1 155 ? 2.484 2.248 0.248 1.00 89.62 155 ILE A C 1
ATOM 1197 O O . ILE A 1 155 ? 1.751 3.235 0.096 1.00 89.62 155 ILE A O 1
ATOM 1201 N N . ARG A 1 156 ? 2.114 1.015 -0.090 1.00 91.38 156 ARG A N 1
ATOM 1202 C CA . ARG A 1 156 ? 0.777 0.624 -0.542 1.00 91.38 156 ARG A CA 1
ATOM 1203 C C . ARG A 1 156 ? 0.321 -0.595 0.239 1.00 91.38 156 ARG A C 1
ATOM 1205 O O . ARG A 1 156 ? 1.142 -1.419 0.629 1.00 91.38 156 ARG A O 1
ATOM 1212 N N . CYS A 1 157 ? -0.982 -0.707 0.454 1.00 90.31 157 CYS A N 1
ATOM 1213 C CA . CYS A 1 157 ? -1.575 -1.887 1.071 1.00 90.31 157 CYS A CA 1
ATOM 1214 C C . CYS A 1 157 ? -2.387 -2.667 0.034 1.00 90.31 157 CYS A C 1
ATOM 1216 O O . CYS A 1 157 ? -2.916 -2.092 -0.921 1.00 90.31 157 CYS A O 1
ATOM 1218 N N . ASN A 1 158 ? -2.465 -3.977 0.231 1.00 91.50 158 ASN A N 1
ATOM 1219 C CA . ASN A 1 158 ? -3.405 -4.861 -0.437 1.00 91.50 158 ASN A CA 1
ATOM 1220 C C . ASN A 1 158 ? -4.193 -5.593 0.656 1.00 91.50 158 ASN A C 1
ATOM 1222 O O . ASN A 1 158 ? -3.662 -6.469 1.338 1.00 91.50 158 ASN A O 1
ATOM 1226 N N . ASP A 1 159 ? -5.434 -5.170 0.853 1.00 88.81 159 ASP A N 1
ATOM 1227 C CA . ASP A 1 159 ? -6.349 -5.666 1.878 1.00 88.81 159 ASP A CA 1
ATOM 1228 C C . ASP A 1 159 ? -6.780 -7.109 1.624 1.00 88.81 159 ASP A C 1
ATOM 1230 O O . ASP A 1 159 ? -6.728 -7.932 2.537 1.00 88.81 159 ASP A O 1
ATOM 1234 N N . ALA A 1 160 ? -7.083 -7.447 0.370 1.00 88.25 160 ALA A N 1
ATOM 1235 C CA . ALA A 1 160 ? -7.465 -8.794 -0.040 1.00 88.25 160 ALA A CA 1
ATOM 1236 C C . ALA A 1 160 ? -6.418 -9.859 0.334 1.00 88.25 160 ALA A C 1
ATOM 1238 O O . ALA A 1 160 ? -6.780 -10.998 0.629 1.00 88.25 160 ALA A O 1
ATOM 1239 N N . LEU A 1 161 ? -5.133 -9.491 0.350 1.00 93.06 161 LEU A N 1
ATOM 1240 C CA . LEU A 1 161 ? -4.016 -10.391 0.660 1.00 93.06 161 LEU A CA 1
ATOM 1241 C C . LEU A 1 161 ? -3.373 -10.144 2.031 1.00 93.06 161 LEU A C 1
ATOM 1243 O O . LEU A 1 161 ? -2.458 -10.877 2.407 1.00 93.06 161 LEU A O 1
ATOM 1247 N N . GLY A 1 162 ? -3.806 -9.115 2.766 1.00 94.31 162 GLY A N 1
ATOM 1248 C CA . GLY A 1 162 ? -3.195 -8.734 4.039 1.00 94.31 162 GLY A CA 1
ATOM 1249 C C . GLY A 1 162 ? -1.724 -8.331 3.889 1.00 94.31 162 GLY A C 1
ATOM 1250 O O . GLY A 1 162 ? -0.880 -8.750 4.686 1.00 94.31 162 GLY A O 1
ATOM 1251 N N . MET A 1 163 ? -1.393 -7.568 2.842 1.00 97.44 163 MET A N 1
ATOM 1252 C CA . MET A 1 163 ? -0.012 -7.232 2.483 1.00 97.44 163 MET A CA 1
ATOM 1253 C C . MET A 1 163 ? 0.284 -5.733 2.513 1.00 97.44 163 MET A C 1
ATOM 1255 O O . MET A 1 163 ? -0.532 -4.906 2.107 1.00 97.44 163 MET A O 1
ATOM 1259 N N . ILE A 1 164 ? 1.512 -5.399 2.912 1.00 96.88 164 ILE A N 1
ATOM 1260 C CA . ILE A 1 164 ? 2.117 -4.072 2.786 1.00 96.88 164 ILE A CA 1
ATOM 1261 C C . ILE A 1 164 ? 3.228 -4.170 1.743 1.00 96.88 164 ILE A C 1
ATOM 1263 O O . ILE A 1 164 ? 4.181 -4.929 1.907 1.00 96.88 164 ILE A O 1
ATOM 1267 N N . ILE A 1 165 ? 3.118 -3.389 0.675 1.00 96.62 165 ILE A N 1
ATOM 1268 C CA . ILE A 1 165 ? 4.089 -3.325 -0.416 1.00 96.62 165 ILE A CA 1
ATOM 1269 C C . ILE A 1 165 ? 4.845 -2.010 -0.293 1.00 96.62 165 ILE A C 1
ATOM 1271 O O . ILE A 1 165 ? 4.240 -0.934 -0.298 1.00 96.62 165 ILE A O 1
ATOM 1275 N N . VAL A 1 166 ? 6.168 -2.092 -0.176 1.00 94.62 166 VAL A N 1
ATOM 1276 C CA . VAL A 1 166 ? 7.013 -0.924 0.054 1.00 94.62 166 VAL A CA 1
ATOM 1277 C C . VAL A 1 166 ? 8.108 -0.793 -0.980 1.00 94.62 166 VAL A C 1
ATOM 1279 O O . VAL A 1 166 ? 8.862 -1.720 -1.266 1.00 94.62 166 VAL A O 1
ATOM 1282 N N . GLY A 1 167 ? 8.200 0.412 -1.524 1.00 92.75 167 GLY A N 1
ATOM 1283 C CA . GLY A 1 167 ? 9.316 0.836 -2.342 1.00 92.75 167 GLY A CA 1
ATOM 1284 C C . GLY A 1 167 ? 10.395 1.458 -1.480 1.00 92.75 167 GLY A C 1
ATOM 1285 O O . GLY A 1 167 ? 10.131 2.444 -0.787 1.00 92.75 167 GLY A O 1
ATOM 1286 N N . ASN A 1 168 ? 11.609 0.922 -1.544 1.00 88.00 168 ASN A N 1
ATOM 1287 C CA . ASN A 1 168 ? 12.735 1.441 -0.778 1.00 88.00 168 ASN A CA 1
ATOM 1288 C C . ASN A 1 168 ? 13.348 2.661 -1.491 1.00 88.00 168 ASN A C 1
ATOM 1290 O O . ASN A 1 168 ? 13.624 2.637 -2.692 1.00 88.00 168 ASN A O 1
ATOM 1294 N N . ARG A 1 169 ? 13.561 3.758 -0.761 1.00 86.50 169 ARG A N 1
ATOM 1295 C CA . ARG A 1 169 ? 14.104 5.010 -1.303 1.00 86.50 169 ARG A CA 1
ATOM 1296 C C . ARG A 1 169 ? 15.540 4.810 -1.776 1.00 86.50 169 ARG A C 1
ATOM 1298 O O . ARG A 1 169 ? 16.377 4.298 -1.038 1.00 86.50 169 ARG A O 1
ATOM 1305 N N . GLY A 1 170 ? 15.820 5.260 -3.001 1.00 86.62 170 GLY A N 1
ATOM 1306 C CA . GLY A 1 170 ? 17.148 5.149 -3.617 1.00 86.62 170 GLY A CA 1
ATOM 1307 C C . GLY A 1 170 ? 17.591 3.706 -3.872 1.00 86.62 170 GLY A C 1
ATOM 1308 O O . GLY A 1 170 ? 18.764 3.463 -4.124 1.00 86.62 170 GLY A O 1
ATOM 1309 N N . SER A 1 171 ? 16.667 2.751 -3.787 1.00 90.19 171 SER A N 1
ATOM 1310 C CA . SER A 1 171 ? 16.928 1.331 -3.959 1.00 90.19 171 SER A CA 1
ATOM 1311 C C . SER A 1 171 ? 16.175 0.805 -5.176 1.00 90.19 171 SER A C 1
ATOM 1313 O O . SER A 1 171 ? 15.151 1.350 -5.591 1.00 90.19 171 SER A O 1
ATOM 1315 N N . ASN A 1 172 ? 16.687 -0.279 -5.742 1.00 94.81 172 ASN A N 1
ATOM 1316 C CA . ASN A 1 172 ? 16.037 -1.068 -6.777 1.00 94.81 172 ASN A CA 1
ATOM 1317 C C . ASN A 1 172 ? 15.345 -2.303 -6.179 1.00 94.81 172 ASN A C 1
ATOM 1319 O O . ASN A 1 172 ? 15.305 -3.351 -6.812 1.00 94.81 172 ASN A O 1
ATOM 1323 N N . PHE A 1 173 ? 14.837 -2.207 -4.950 1.00 95.44 173 PHE A N 1
ATOM 1324 C CA . PHE A 1 173 ? 14.093 -3.283 -4.304 1.00 95.44 173 PHE A CA 1
ATOM 1325 C C . PHE A 1 173 ? 12.700 -2.825 -3.886 1.00 95.44 173 PHE A C 1
ATOM 1327 O O . PHE A 1 173 ? 12.520 -1.729 -3.343 1.00 95.44 173 PHE A O 1
ATOM 1334 N N . VAL A 1 174 ? 11.737 -3.719 -4.085 1.00 96.44 174 VAL A N 1
ATOM 1335 C CA . VAL A 1 174 ? 10.406 -3.654 -3.482 1.00 96.44 174 VAL A CA 1
ATOM 1336 C C . VAL A 1 174 ? 10.312 -4.766 -2.450 1.00 96.44 174 VAL A C 1
ATOM 1338 O O . VAL A 1 174 ? 10.507 -5.935 -2.783 1.00 96.44 174 VAL A O 1
ATOM 1341 N N . SER A 1 175 ? 10.018 -4.405 -1.205 1.00 97.25 175 SER A N 1
ATOM 1342 C CA . SER A 1 175 ? 9.774 -5.370 -0.134 1.00 97.25 175 SER A CA 1
ATOM 1343 C C . SER A 1 175 ? 8.270 -5.538 0.053 1.00 97.25 175 SER A C 1
ATOM 1345 O O . SER A 1 175 ? 7.523 -4.563 0.079 1.00 97.25 175 SER A O 1
ATOM 1347 N N . ILE A 1 176 ? 7.814 -6.775 0.190 1.00 98.06 176 ILE A N 1
ATOM 1348 C CA . ILE A 1 176 ? 6.416 -7.110 0.441 1.00 98.06 176 ILE A CA 1
ATOM 1349 C C . ILE A 1 176 ? 6.356 -7.809 1.787 1.00 98.06 176 ILE A C 1
ATOM 1351 O O . ILE A 1 176 ? 7.004 -8.835 1.987 1.00 98.06 176 ILE A O 1
ATOM 1355 N N . TYR A 1 177 ? 5.570 -7.256 2.698 1.00 98.31 177 TYR A N 1
ATOM 1356 C CA . TYR A 1 177 ? 5.287 -7.844 3.995 1.00 98.31 177 TYR A CA 1
ATOM 1357 C C . TYR A 1 177 ? 3.871 -8.398 3.991 1.00 98.31 177 TYR A C 1
ATOM 1359 O O . TYR A 1 177 ? 2.964 -7.758 3.464 1.00 98.31 177 TYR A O 1
ATOM 1367 N N . ARG A 1 178 ? 3.670 -9.564 4.596 1.00 97.69 178 ARG A N 1
ATOM 1368 C CA . ARG A 1 178 ? 2.357 -10.188 4.762 1.00 97.69 178 ARG A CA 1
ATOM 1369 C C . ARG A 1 178 ? 2.089 -10.373 6.246 1.00 97.69 178 ARG A C 1
ATOM 1371 O O . ARG A 1 178 ? 3.010 -10.702 6.993 1.00 97.69 178 ARG A O 1
ATOM 1378 N N . VAL A 1 179 ? 0.848 -10.151 6.658 1.00 96.88 179 VAL A N 1
ATOM 1379 C CA . VAL A 1 179 ? 0.408 -10.515 8.003 1.00 96.88 179 VAL A CA 1
ATOM 1380 C C . VAL A 1 179 ? 0.523 -12.030 8.192 1.00 96.88 179 VAL A C 1
ATOM 1382 O O . VAL A 1 179 ? 0.061 -12.817 7.367 1.00 96.88 179 VAL A O 1
ATOM 1385 N N . ASP A 1 180 ? 1.205 -12.425 9.254 1.00 95.44 180 ASP A N 1
ATOM 1386 C CA . ASP A 1 180 ? 1.349 -13.806 9.686 1.00 95.44 180 ASP A CA 1
ATOM 1387 C C . ASP A 1 180 ? 0.056 -14.263 10.366 1.00 95.44 180 ASP A C 1
ATOM 1389 O O . ASP A 1 180 ? -0.434 -13.584 11.265 1.00 95.44 180 ASP A O 1
ATOM 1393 N N . ASP A 1 181 ? -0.513 -15.394 9.948 1.00 89.69 181 ASP A N 1
ATOM 1394 C CA . ASP A 1 181 ? -1.819 -15.832 10.461 1.00 89.69 181 ASP A CA 1
ATOM 1395 C C . ASP A 1 181 ? -1.769 -16.230 11.955 1.00 89.69 181 ASP A C 1
ATOM 1397 O O . ASP A 1 181 ? -2.802 -16.215 12.625 1.00 89.69 181 ASP A O 1
ATOM 1401 N N . GLU A 1 182 ? -0.585 -16.554 12.495 1.00 91.19 182 GLU A N 1
ATOM 1402 C CA . GLU A 1 182 ? -0.403 -16.947 13.898 1.00 91.19 182 GLU A CA 1
ATOM 1403 C C . GLU A 1 182 ? -0.060 -15.760 14.803 1.00 91.19 182 GLU A C 1
ATOM 1405 O O . GLU A 1 182 ? -0.724 -15.538 15.818 1.00 91.19 182 GLU A O 1
ATOM 1410 N N . SER A 1 183 ? 0.982 -14.994 14.461 1.00 92.50 183 SER A N 1
ATOM 1411 C CA . SER A 1 183 ? 1.433 -13.872 15.293 1.00 92.50 183 SER A CA 1
ATOM 1412 C C . SER A 1 183 ? 0.654 -12.585 15.033 1.00 92.50 183 SER A C 1
ATOM 1414 O O . SER A 1 183 ? 0.636 -11.694 15.882 1.00 92.50 183 SER A O 1
ATOM 1416 N N . GLU A 1 184 ? -0.015 -12.494 13.880 1.00 91.44 184 GLU A N 1
ATOM 1417 C CA . GLU A 1 184 ? -0.663 -11.292 13.350 1.00 91.44 184 GLU A CA 1
ATOM 1418 C C . GLU A 1 184 ? 0.289 -10.104 13.132 1.00 91.44 184 GLU A C 1
ATOM 1420 O O . GLU A 1 184 ? -0.168 -8.967 12.954 1.00 91.44 184 GLU A O 1
ATOM 1425 N N . ASP A 1 185 ? 1.599 -10.356 13.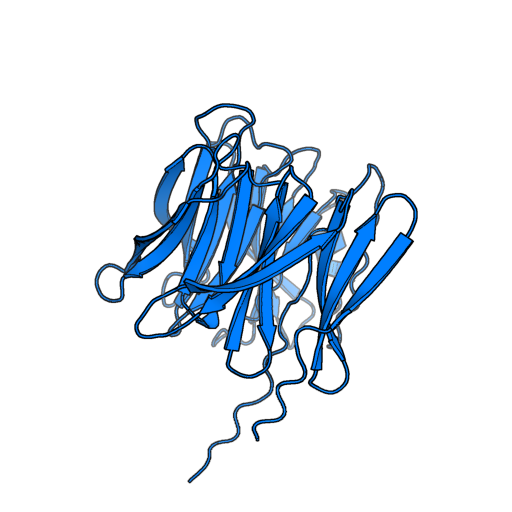138 1.00 95.75 185 ASP A N 1
ATOM 1426 C CA . ASP A 1 185 ? 2.617 -9.381 12.762 1.00 95.75 185 ASP A CA 1
ATOM 1427 C C . ASP A 1 185 ? 2.886 -9.457 11.263 1.00 95.75 185 ASP A C 1
ATOM 1429 O O . ASP A 1 185 ? 2.733 -10.497 10.625 1.00 95.75 185 ASP A O 1
ATOM 1433 N N . PHE A 1 186 ? 3.354 -8.360 10.687 1.00 97.69 186 PHE A N 1
ATOM 1434 C CA . PHE A 1 186 ? 3.788 -8.330 9.301 1.00 97.69 186 PHE A CA 1
ATOM 1435 C C . PHE A 1 186 ? 5.222 -8.847 9.194 1.00 97.69 186 PHE A C 1
ATOM 1437 O O . PHE A 1 186 ? 6.165 -8.248 9.718 1.00 97.69 186 PHE A O 1
ATOM 1444 N N . LYS A 1 187 ? 5.396 -9.954 8.472 1.00 97.44 187 LYS A N 1
ATOM 1445 C CA . LYS A 1 187 ? 6.700 -10.562 8.183 1.00 97.44 187 LYS A CA 1
ATOM 1446 C C . LYS A 1 187 ? 7.062 -10.347 6.721 1.00 97.44 187 LYS A C 1
ATOM 1448 O O . LYS A 1 187 ? 6.180 -10.247 5.868 1.00 97.44 187 LYS A O 1
ATOM 1453 N N . LEU A 1 188 ? 8.361 -10.256 6.428 1.00 97.56 188 LEU A N 1
ATOM 1454 C CA . LEU A 1 188 ? 8.836 -10.167 5.047 1.00 97.56 188 LEU A CA 1
ATOM 1455 C C . LEU A 1 188 ? 8.389 -11.427 4.297 1.00 97.56 188 LEU A C 1
ATOM 1457 O O . LEU A 1 188 ? 8.784 -12.533 4.650 1.00 97.56 188 LEU A O 1
ATOM 1461 N N . PHE A 1 189 ? 7.562 -11.237 3.277 1.00 97.75 189 PHE A N 1
ATOM 1462 C CA . PHE A 1 189 ? 7.015 -12.299 2.443 1.00 97.75 189 PHE A CA 1
ATOM 1463 C C . PHE A 1 189 ? 7.839 -12.475 1.168 1.00 97.75 189 PHE A C 1
ATOM 1465 O O . PHE A 1 189 ? 8.200 -13.590 0.808 1.00 97.75 189 PHE A O 1
ATOM 1472 N N . GLN A 1 190 ? 8.166 -11.372 0.495 1.00 97.81 190 GLN A N 1
ATOM 1473 C CA . GLN A 1 190 ? 8.914 -11.401 -0.757 1.00 97.81 190 GLN A CA 1
ATOM 1474 C C . GLN A 1 190 ? 9.733 -10.121 -0.923 1.00 97.81 190 GLN A C 1
ATOM 1476 O O . GLN A 1 190 ? 9.337 -9.048 -0.467 1.00 97.81 190 GLN A O 1
ATOM 1481 N N . SER A 1 191 ? 10.873 -10.232 -1.600 1.00 97.38 191 SER A N 1
ATOM 1482 C CA . SER A 1 191 ? 11.675 -9.094 -2.042 1.00 97.38 191 SER A CA 1
ATOM 1483 C C . SER A 1 191 ? 11.899 -9.200 -3.543 1.00 97.38 191 SER A C 1
ATOM 1485 O O . SER A 1 191 ? 12.337 -10.239 -4.037 1.00 97.38 191 SER A O 1
ATOM 1487 N N . ILE A 1 192 ? 11.572 -8.139 -4.272 1.00 97.62 192 ILE A N 1
ATOM 1488 C CA . ILE A 1 192 ? 11.655 -8.091 -5.730 1.00 97.62 192 ILE A CA 1
ATOM 1489 C C . ILE A 1 192 ? 12.776 -7.136 -6.110 1.00 97.62 192 ILE A C 1
ATOM 1491 O O . ILE A 1 192 ? 12.727 -5.949 -5.784 1.00 97.62 192 ILE A O 1
ATOM 1495 N N . LYS A 1 193 ? 13.780 -7.663 -6.816 1.00 97.12 193 LYS A N 1
ATOM 1496 C CA . LYS A 1 193 ? 14.872 -6.873 -7.385 1.00 97.12 193 LYS A CA 1
ATOM 1497 C C . LYS A 1 193 ? 14.449 -6.295 -8.732 1.00 97.12 193 LYS A C 1
ATOM 1499 O O . LYS A 1 193 ? 13.996 -7.015 -9.615 1.00 97.12 193 LYS A O 1
ATOM 1504 N N . LEU A 1 194 ? 14.655 -4.999 -8.884 1.00 96.25 194 LEU A N 1
ATOM 1505 C CA . LEU A 1 194 ? 14.326 -4.205 -10.053 1.00 96.25 194 LEU A CA 1
ATOM 1506 C C . LEU A 1 194 ? 15.590 -3.862 -10.843 1.00 96.25 194 LEU A C 1
ATOM 1508 O O . LEU A 1 194 ? 16.706 -3.828 -10.316 1.00 96.25 194 LEU A O 1
ATOM 1512 N N . GLN A 1 195 ? 15.396 -3.556 -12.121 1.00 95.50 195 GLN A N 1
ATOM 1513 C CA . GLN A 1 195 ? 16.467 -3.120 -13.022 1.00 95.50 195 GLN A CA 1
ATOM 1514 C C . GLN A 1 195 ? 16.880 -1.653 -12.826 1.00 95.50 195 GLN A C 1
ATOM 1516 O O . GLN A 1 195 ? 17.946 -1.248 -13.273 1.00 95.50 195 GLN A O 1
ATOM 1521 N N . SER A 1 196 ? 16.038 -0.856 -12.170 1.00 96.06 196 SER A N 1
ATOM 1522 C CA . SER A 1 196 ? 16.285 0.551 -11.861 1.00 96.06 196 SER A CA 1
ATOM 1523 C C . SER A 1 196 ? 15.583 0.919 -10.552 1.00 96.06 196 SER A C 1
ATOM 1525 O O . SER A 1 196 ? 14.811 0.128 -10.002 1.00 96.06 196 SER A O 1
ATOM 1527 N N . THR A 1 197 ? 15.880 2.101 -10.028 1.00 94.62 197 THR A N 1
ATOM 1528 C CA . THR A 1 197 ? 15.211 2.673 -8.860 1.00 94.62 197 THR A CA 1
ATOM 1529 C C . THR A 1 197 ? 13.727 2.892 -9.134 1.00 94.62 197 THR A C 1
ATOM 1531 O O . THR A 1 197 ? 13.292 3.203 -10.249 1.00 94.62 197 THR A O 1
ATOM 1534 N N . LEU A 1 198 ? 12.935 2.723 -8.081 1.00 91.75 198 LEU A N 1
ATOM 1535 C CA . LEU A 1 198 ? 11.496 2.913 -8.145 1.00 91.75 198 LEU A CA 1
ATOM 1536 C C . LEU A 1 198 ? 11.149 4.400 -8.309 1.00 91.75 198 LEU A C 1
ATOM 1538 O O . LEU A 1 198 ? 11.595 5.233 -7.520 1.00 91.75 198 LEU A O 1
ATOM 1542 N N . GLY A 1 199 ? 10.325 4.720 -9.305 1.00 89.06 199 GLY A N 1
ATOM 1543 C CA . GLY A 1 199 ? 9.711 6.038 -9.475 1.00 89.06 199 GLY A CA 1
ATOM 1544 C C . GLY A 1 199 ? 8.310 6.104 -8.868 1.00 89.06 199 GLY A C 1
ATOM 1545 O O . GLY A 1 199 ? 7.984 7.059 -8.170 1.00 89.06 199 GLY A O 1
ATOM 1546 N N . MET A 1 200 ? 7.490 5.070 -9.081 1.00 89.50 200 MET A N 1
ATOM 1547 C CA . MET A 1 200 ? 6.104 5.005 -8.606 1.00 89.50 200 MET A CA 1
ATOM 1548 C C . MET A 1 200 ? 5.672 3.576 -8.274 1.00 89.50 200 MET A C 1
ATOM 1550 O O . MET A 1 200 ? 6.175 2.623 -8.861 1.00 89.50 200 MET A O 1
ATOM 1554 N N . LEU A 1 201 ? 4.694 3.447 -7.373 1.00 90.88 201 LEU A N 1
ATOM 1555 C CA . LEU A 1 201 ? 4.055 2.186 -6.983 1.00 90.88 201 LEU A CA 1
ATOM 1556 C C . LEU A 1 201 ? 2.548 2.412 -6.821 1.00 90.88 201 LEU A C 1
ATOM 1558 O O . LEU A 1 201 ? 2.132 3.284 -6.048 1.00 90.88 201 LEU A O 1
ATOM 1562 N N . SER A 1 202 ? 1.747 1.586 -7.484 1.00 89.69 202 SER A N 1
ATOM 1563 C CA . SER A 1 202 ? 0.287 1.563 -7.354 1.00 89.69 202 SER A CA 1
ATOM 1564 C C . SER A 1 202 ? -0.205 0.121 -7.244 1.00 89.69 202 SER A C 1
ATOM 1566 O O . SER A 1 202 ? 0.336 -0.772 -7.888 1.00 89.69 202 SER A O 1
ATOM 1568 N N . THR A 1 203 ? -1.233 -0.110 -6.434 1.00 89.62 203 THR A N 1
ATOM 1569 C CA . THR A 1 203 ? -1.913 -1.406 -6.291 1.00 89.62 203 THR A CA 1
ATOM 1570 C C . THR A 1 203 ? -3.323 -1.306 -6.851 1.00 89.62 203 THR A C 1
ATOM 1572 O O . THR A 1 203 ? -3.929 -0.234 -6.826 1.00 89.62 203 THR A O 1
ATOM 1575 N N . PHE A 1 204 ? -3.839 -2.409 -7.384 1.00 87.44 204 PHE A N 1
ATOM 1576 C CA . PHE A 1 204 ? -5.222 -2.511 -7.841 1.00 87.44 204 PHE A CA 1
ATOM 1577 C C . PHE A 1 204 ? -5.654 -3.965 -7.939 1.00 87.44 204 PHE A C 1
ATOM 1579 O O . PHE A 1 204 ? -4.838 -4.882 -7.852 1.00 87.44 204 PHE A O 1
ATOM 1586 N N . ALA A 1 205 ? -6.945 -4.172 -8.153 1.00 86.56 205 ALA A N 1
ATOM 1587 C CA . ALA A 1 205 ? -7.471 -5.485 -8.454 1.00 86.56 205 ALA A CA 1
ATOM 1588 C C . ALA A 1 205 ? -8.429 -5.430 -9.637 1.00 86.56 205 ALA A C 1
ATOM 1590 O O . ALA A 1 205 ? -9.146 -4.450 -9.824 1.00 86.56 205 ALA A O 1
ATOM 1591 N N . LEU A 1 206 ? -8.409 -6.501 -10.427 1.00 84.19 206 LEU A N 1
ATOM 1592 C CA . LEU A 1 206 ? -9.314 -6.729 -11.547 1.00 84.19 206 LEU A CA 1
ATOM 1593 C C . LEU A 1 206 ? -10.017 -8.058 -11.293 1.00 84.19 206 LEU A C 1
ATOM 1595 O O . LEU A 1 206 ? -9.362 -9.103 -11.226 1.00 84.19 206 LEU A O 1
ATOM 1599 N N . ALA A 1 207 ? -11.339 -8.005 -11.124 1.00 82.44 207 ALA A N 1
ATOM 1600 C CA . ALA A 1 207 ? -12.134 -9.136 -10.655 1.00 82.44 207 ALA A CA 1
ATOM 1601 C C . ALA A 1 207 ? -11.525 -9.757 -9.376 1.00 82.44 207 ALA A C 1
ATOM 1603 O O . ALA A 1 207 ? -11.370 -9.068 -8.368 1.00 82.44 207 ALA A O 1
ATOM 1604 N N . GLU A 1 208 ? -11.160 -11.040 -9.413 1.00 83.56 208 GLU A N 1
ATOM 1605 C CA . GLU A 1 208 ? -10.569 -11.769 -8.280 1.00 83.56 208 GLU A CA 1
ATOM 1606 C C . GLU A 1 208 ? -9.034 -11.670 -8.220 1.00 83.56 208 GLU A C 1
ATOM 1608 O O . GLU A 1 208 ? -8.407 -12.144 -7.273 1.00 83.56 208 GLU A O 1
ATOM 1613 N N . ASN A 1 209 ? -8.406 -11.035 -9.212 1.00 88.44 209 ASN A N 1
ATOM 1614 C CA . ASN A 1 209 ? -6.956 -10.971 -9.331 1.00 88.44 209 ASN A CA 1
ATOM 1615 C C . ASN A 1 209 ? -6.394 -9.688 -8.714 1.00 88.44 209 ASN A C 1
ATOM 1617 O O . ASN A 1 209 ? -6.930 -8.595 -8.903 1.00 88.44 209 ASN A O 1
ATOM 1621 N N . GLN A 1 210 ? -5.265 -9.828 -8.021 1.00 93.19 210 GLN A N 1
ATOM 1622 C CA . GLN A 1 210 ? -4.555 -8.730 -7.374 1.00 93.19 210 GLN A CA 1
ATOM 1623 C C . GLN A 1 210 ? -3.315 -8.363 -8.177 1.00 93.19 210 GLN A C 1
ATOM 1625 O O . GLN A 1 210 ? -2.546 -9.238 -8.586 1.00 93.19 210 GLN A O 1
ATOM 1630 N N . PHE A 1 211 ? -3.109 -7.065 -8.363 1.00 92.75 211 PHE A N 1
ATOM 1631 C CA . PHE A 1 211 ? -2.010 -6.526 -9.140 1.00 92.75 211 PHE A CA 1
ATOM 1632 C C . PHE A 1 211 ? -1.311 -5.405 -8.385 1.00 92.75 211 PHE A C 1
ATOM 1634 O O . PHE A 1 211 ? -1.900 -4.667 -7.587 1.00 92.75 211 PHE A O 1
ATOM 1641 N N . PHE A 1 212 ? -0.040 -5.227 -8.705 1.00 93.81 212 PHE A N 1
ATOM 1642 C CA . PHE A 1 212 ? 0.596 -3.942 -8.509 1.00 93.81 212 PHE A CA 1
ATOM 1643 C C . PHE A 1 212 ? 1.394 -3.575 -9.747 1.00 93.81 212 PHE A C 1
ATOM 1645 O O . PHE A 1 212 ? 1.871 -4.426 -10.497 1.00 93.81 212 PHE A O 1
ATOM 1652 N N . VAL A 1 213 ? 1.525 -2.277 -9.954 1.00 94.06 213 VAL A N 1
ATOM 1653 C CA . VAL A 1 213 ? 2.293 -1.702 -11.041 1.00 94.06 213 VAL A CA 1
ATOM 1654 C C . VAL A 1 213 ? 3.365 -0.799 -10.466 1.00 94.06 213 VAL A C 1
ATOM 1656 O O . VAL A 1 213 ? 3.138 -0.058 -9.503 1.00 94.06 213 VAL A O 1
ATOM 1659 N N . ILE A 1 214 ? 4.544 -0.879 -11.063 1.00 94.50 214 ILE A N 1
ATOM 1660 C CA . ILE A 1 214 ? 5.664 -0.003 -10.761 1.00 94.50 214 ILE A CA 1
ATOM 1661 C C . ILE A 1 214 ? 6.070 0.746 -12.018 1.00 94.50 214 ILE A C 1
ATOM 1663 O O . ILE A 1 214 ? 6.171 0.153 -13.089 1.00 94.50 214 ILE A O 1
ATOM 1667 N N . ALA A 1 215 ? 6.327 2.040 -11.871 1.00 93.69 215 ALA A N 1
ATOM 1668 C CA . ALA A 1 215 ? 7.063 2.812 -12.862 1.00 93.69 215 ALA A CA 1
ATOM 1669 C C . ALA A 1 215 ? 8.474 3.039 -12.321 1.00 93.69 215 ALA A C 1
ATOM 1671 O O . ALA A 1 215 ? 8.652 3.448 -11.170 1.00 93.69 215 ALA A O 1
ATOM 1672 N N . LEU A 1 216 ? 9.478 2.729 -13.127 1.00 95.25 216 LEU A N 1
ATOM 1673 C CA . LEU A 1 216 ? 10.886 2.887 -12.790 1.00 95.25 216 LEU A CA 1
ATOM 1674 C C . LEU A 1 216 ? 11.415 4.222 -13.315 1.00 95.25 216 LEU A C 1
ATOM 1676 O O . LEU A 1 216 ? 10.882 4.776 -14.271 1.00 95.25 216 LEU A O 1
ATOM 1680 N N . GLN A 1 217 ? 12.518 4.708 -12.745 1.00 93.19 217 GLN A N 1
ATOM 1681 C CA . GLN A 1 217 ? 13.159 5.949 -13.207 1.00 93.19 217 GLN A CA 1
ATOM 1682 C C . GLN A 1 217 ? 13.772 5.853 -14.616 1.00 93.19 217 GLN A C 1
ATOM 1684 O O . GLN A 1 217 ? 14.192 6.862 -15.164 1.00 93.19 217 GLN A O 1
ATOM 1689 N N . ASN A 1 218 ? 13.842 4.653 -15.201 1.00 94.44 218 ASN A N 1
ATOM 1690 C CA . ASN A 1 218 ? 14.287 4.433 -16.579 1.00 94.44 218 ASN A CA 1
ATOM 1691 C C . ASN A 1 218 ? 13.111 4.210 -17.548 1.00 94.44 218 ASN A C 1
ATOM 1693 O O . ASN A 1 218 ? 13.247 3.449 -18.505 1.00 94.44 218 ASN A O 1
ATOM 1697 N N . ASP A 1 219 ? 11.951 4.799 -17.245 1.00 94.25 219 ASP A N 1
ATOM 1698 C CA . ASP A 1 219 ? 10.724 4.776 -18.056 1.00 94.25 219 ASP A CA 1
ATOM 1699 C C . ASP A 1 219 ? 10.068 3.402 -18.252 1.00 94.25 219 ASP A C 1
ATOM 1701 O O . ASP A 1 219 ? 9.096 3.266 -18.997 1.00 94.25 219 ASP A O 1
ATOM 1705 N N . ASN A 1 220 ? 10.561 2.362 -17.580 1.00 94.81 220 ASN A N 1
ATOM 1706 C CA . ASN A 1 220 ? 9.933 1.049 -17.636 1.00 94.81 220 ASN A CA 1
ATOM 1707 C C . ASN A 1 220 ? 8.770 0.954 -16.649 1.00 94.81 220 ASN A C 1
ATOM 1709 O O . ASN A 1 220 ? 8.911 1.261 -15.465 1.00 94.81 220 ASN A O 1
ATOM 1713 N N . ILE A 1 221 ? 7.647 0.442 -17.135 1.00 94.25 221 ILE A N 1
ATOM 1714 C CA . ILE A 1 221 ? 6.494 0.022 -16.351 1.00 94.25 221 ILE A CA 1
ATOM 1715 C C . ILE A 1 221 ? 6.557 -1.491 -16.205 1.00 94.25 221 ILE A C 1
ATOM 1717 O O . ILE A 1 221 ? 6.589 -2.206 -17.207 1.00 94.25 221 ILE A O 1
ATOM 1721 N N . HIS A 1 222 ? 6.541 -1.996 -14.976 1.00 95.06 222 HIS A N 1
ATOM 1722 C CA . HIS A 1 222 ? 6.387 -3.426 -14.712 1.00 95.06 222 HIS A CA 1
ATOM 1723 C C . HIS A 1 222 ? 5.054 -3.678 -14.021 1.00 95.06 222 HIS A C 1
ATOM 1725 O O . HIS A 1 222 ? 4.692 -2.976 -13.075 1.00 95.06 222 HIS A O 1
ATOM 1731 N N . ILE A 1 223 ? 4.341 -4.702 -14.475 1.00 94.50 223 ILE A N 1
ATOM 1732 C CA . ILE A 1 223 ? 3.055 -5.113 -13.917 1.00 94.50 223 ILE A CA 1
ATOM 1733 C C . ILE A 1 223 ? 3.233 -6.488 -13.301 1.00 94.50 223 ILE A C 1
ATOM 1735 O O . ILE A 1 223 ? 3.651 -7.431 -13.975 1.00 94.50 223 ILE A O 1
ATOM 1739 N N . TYR A 1 224 ? 2.894 -6.595 -12.025 1.00 96.31 224 TYR A N 1
ATOM 1740 C CA . TYR A 1 224 ? 2.947 -7.832 -11.271 1.00 96.31 224 TYR A CA 1
ATOM 1741 C C . TYR A 1 224 ? 1.537 -8.308 -10.966 1.00 96.31 224 TYR A C 1
ATOM 1743 O O . TYR A 1 224 ? 0.672 -7.516 -10.588 1.00 96.31 224 TYR A O 1
ATOM 1751 N N . LYS A 1 225 ? 1.328 -9.615 -11.097 1.00 95.50 225 LYS A N 1
ATOM 1752 C CA . LYS A 1 225 ? 0.115 -10.316 -10.684 1.00 95.50 225 LYS A CA 1
ATOM 1753 C C . LYS A 1 225 ? 0.448 -11.210 -9.500 1.00 95.50 225 LYS A C 1
ATOM 1755 O O . LYS A 1 225 ? 1.489 -11.866 -9.492 1.00 95.50 225 LYS A O 1
ATOM 1760 N N . TYR A 1 226 ? -0.430 -11.244 -8.508 1.00 96.56 226 TYR A N 1
ATOM 1761 C CA . TYR A 1 226 ? -0.296 -12.198 -7.418 1.00 96.56 226 TYR A CA 1
ATOM 1762 C C . TYR A 1 226 ? -0.693 -13.608 -7.873 1.00 96.56 226 TYR A C 1
ATOM 1764 O O . TYR A 1 226 ? -1.765 -13.818 -8.442 1.00 96.56 226 TYR A O 1
ATOM 1772 N N . ASN A 1 227 ? 0.170 -14.569 -7.577 1.00 96.00 227 ASN A N 1
ATOM 1773 C CA . ASN A 1 227 ? -0.028 -16.000 -7.717 1.00 96.00 227 ASN A CA 1
ATOM 1774 C C . ASN A 1 227 ? 0.099 -16.638 -6.325 1.00 96.00 227 ASN A C 1
ATOM 1776 O O . ASN A 1 227 ? 1.021 -16.334 -5.571 1.00 96.00 227 ASN A O 1
ATOM 1780 N N . TYR A 1 228 ? -0.823 -17.534 -5.975 1.00 92.44 228 TYR A N 1
ATOM 1781 C CA . TYR A 1 228 ? -0.840 -18.165 -4.653 1.00 92.44 228 TYR A CA 1
ATOM 1782 C C . TYR A 1 228 ? 0.417 -19.003 -4.357 1.00 92.44 228 TYR A C 1
ATOM 1784 O O . TYR A 1 228 ? 0.866 -19.044 -3.214 1.00 92.44 228 TYR A O 1
ATOM 1792 N N . ILE A 1 229 ? 0.988 -19.653 -5.376 1.00 93.25 229 ILE A N 1
ATOM 1793 C CA . ILE A 1 229 ? 2.152 -20.539 -5.243 1.00 93.25 229 ILE A CA 1
ATOM 1794 C C . ILE A 1 229 ? 3.452 -19.733 -5.305 1.00 93.25 229 ILE A C 1
ATOM 1796 O O . ILE A 1 229 ? 4.339 -19.922 -4.477 1.00 93.25 229 ILE A O 1
ATOM 1800 N N . GLU A 1 230 ? 3.567 -18.829 -6.279 1.00 95.38 230 GLU A N 1
ATOM 1801 C CA . GLU A 1 230 ? 4.826 -18.131 -6.589 1.00 95.38 230 GLU A CA 1
ATOM 1802 C C . GLU A 1 230 ? 4.954 -16.758 -5.908 1.00 95.38 230 GLU A C 1
ATOM 1804 O O . GLU A 1 230 ? 6.014 -16.133 -5.939 1.00 95.38 230 GLU A O 1
ATOM 1809 N N . GLY A 1 231 ? 3.880 -16.265 -5.289 1.00 96.69 231 GLY A N 1
ATOM 1810 C CA . GLY A 1 231 ? 3.803 -14.893 -4.805 1.00 96.69 231 GLY A CA 1
ATOM 1811 C C . GLY A 1 231 ? 3.588 -13.912 -5.955 1.00 96.69 231 GLY A C 1
ATOM 1812 O O . GLY A 1 231 ? 2.794 -14.149 -6.860 1.00 96.69 231 GLY A O 1
ATOM 1813 N N . TRP A 1 232 ? 4.253 -12.764 -5.923 1.00 97.56 232 TRP A N 1
ATOM 1814 C CA . TRP A 1 232 ? 4.116 -11.754 -6.968 1.00 97.56 232 TRP A CA 1
ATOM 1815 C C . TRP A 1 232 ? 5.001 -12.076 -8.167 1.00 97.56 232 TRP A C 1
ATOM 1817 O O . TRP A 1 232 ? 6.226 -12.154 -8.043 1.00 97.56 232 TRP A O 1
ATOM 1827 N N . VAL A 1 233 ? 4.372 -12.210 -9.333 1.00 96.75 233 VAL A N 1
ATOM 1828 C CA . VAL A 1 233 ? 5.011 -12.603 -10.592 1.00 96.75 233 VAL A CA 1
ATOM 1829 C C . VAL A 1 233 ? 4.898 -11.468 -11.599 1.00 96.75 233 VAL A C 1
ATOM 1831 O O . VAL A 1 233 ? 3.829 -10.880 -11.765 1.00 96.75 233 VAL A O 1
ATOM 1834 N N . LEU A 1 234 ? 6.005 -11.152 -12.270 1.00 96.25 234 LEU A N 1
ATOM 1835 C CA . LEU A 1 234 ? 6.042 -10.173 -13.354 1.00 96.25 234 LEU A CA 1
ATOM 1836 C C . LEU A 1 234 ? 5.289 -10.729 -14.567 1.00 96.25 234 LEU A C 1
ATOM 1838 O O . LEU A 1 234 ? 5.687 -11.753 -15.114 1.00 96.25 234 LEU A O 1
ATOM 1842 N N . ILE A 1 235 ? 4.233 -10.044 -15.004 1.00 94.62 235 ILE A N 1
ATOM 1843 C CA . ILE A 1 235 ? 3.418 -10.472 -16.153 1.00 94.62 235 ILE A CA 1
ATOM 1844 C C . ILE A 1 235 ? 3.603 -9.589 -17.386 1.00 94.62 235 ILE A C 1
ATOM 1846 O O . ILE A 1 235 ? 3.289 -10.009 -18.494 1.00 94.62 235 ILE A O 1
ATOM 1850 N N . CYS A 1 236 ? 4.090 -8.360 -17.213 1.00 91.94 236 CYS A N 1
ATOM 1851 C CA . CYS A 1 236 ? 4.265 -7.428 -18.317 1.00 91.94 236 CYS A CA 1
ATOM 1852 C C . CYS A 1 236 ? 5.344 -6.394 -18.005 1.00 91.94 236 CYS A C 1
ATOM 1854 O O . CYS A 1 236 ? 5.426 -5.881 -16.886 1.00 91.94 236 CYS A O 1
ATOM 1856 N N . VAL A 1 237 ? 6.137 -6.078 -19.028 1.00 93.69 237 VAL A N 1
ATOM 1857 C CA . VAL A 1 237 ? 7.073 -4.957 -19.053 1.00 93.69 237 VAL A CA 1
ATOM 1858 C C . VAL A 1 237 ? 6.733 -4.104 -20.264 1.00 93.69 237 VAL A C 1
ATOM 1860 O O . VAL A 1 237 ? 6.709 -4.611 -21.381 1.00 93.69 237 VAL A O 1
ATOM 1863 N N . ASN A 1 238 ? 6.494 -2.820 -20.037 1.00 91.69 238 ASN A N 1
ATOM 1864 C CA . ASN A 1 238 ? 6.314 -1.818 -21.081 1.00 91.69 238 ASN A CA 1
ATOM 1865 C C . ASN A 1 238 ? 7.270 -0.655 -20.838 1.00 91.69 238 ASN A C 1
ATOM 1867 O O . ASN A 1 238 ? 7.757 -0.469 -19.726 1.00 91.69 238 ASN A O 1
ATOM 1871 N N . GLN A 1 239 ? 7.501 0.155 -21.863 1.00 93.00 239 GLN A N 1
ATOM 1872 C CA . GLN A 1 239 ? 8.230 1.408 -21.728 1.00 93.00 239 GLN A CA 1
ATOM 1873 C C . GLN A 1 239 ? 7.292 2.563 -22.057 1.00 93.00 239 GLN A C 1
ATOM 1875 O O . GLN A 1 239 ? 6.621 2.551 -23.088 1.00 93.00 239 GLN A O 1
ATOM 1880 N N . TYR A 1 240 ? 7.233 3.550 -21.173 1.00 91.00 240 TYR A N 1
ATOM 1881 C CA . TYR A 1 240 ? 6.430 4.742 -21.379 1.00 91.00 240 TYR A CA 1
ATOM 1882 C C . TYR A 1 240 ? 7.156 5.931 -20.738 1.00 91.00 240 TYR A C 1
ATOM 1884 O O . TYR A 1 240 ? 7.290 5.974 -19.515 1.00 91.00 240 TYR A O 1
ATOM 1892 N N . PRO A 1 241 ? 7.691 6.862 -21.543 1.00 90.81 241 PRO A N 1
ATOM 1893 C CA . PRO A 1 241 ? 8.594 7.884 -21.041 1.00 90.81 241 PRO A CA 1
ATOM 1894 C C . PRO A 1 241 ? 7.886 8.950 -20.206 1.00 90.81 241 PRO A C 1
ATOM 1896 O O . PRO A 1 241 ? 6.763 9.351 -20.518 1.00 90.81 241 PRO A O 1
ATOM 1899 N N . ASN A 1 242 ? 8.592 9.467 -19.197 1.00 89.44 242 ASN A N 1
ATOM 1900 C CA . ASN A 1 242 ? 8.194 10.640 -18.409 1.00 89.44 242 ASN A CA 1
ATOM 1901 C C . ASN A 1 242 ? 6.824 10.501 -17.715 1.00 89.44 242 ASN A C 1
ATOM 1903 O O . ASN A 1 242 ? 6.020 11.436 -17.716 1.00 89.44 242 ASN A O 1
ATOM 1907 N N . ILE A 1 243 ? 6.537 9.332 -17.136 1.00 90.44 243 ILE A N 1
ATOM 1908 C CA . ILE A 1 243 ? 5.319 9.131 -16.337 1.00 90.44 243 ILE A CA 1
ATOM 1909 C C . ILE A 1 243 ? 5.401 9.965 -15.061 1.00 90.44 243 ILE A C 1
ATOM 1911 O O . ILE A 1 243 ? 6.307 9.793 -14.248 1.00 90.44 243 ILE A O 1
ATOM 1915 N N . GLU A 1 244 ? 4.395 10.805 -14.854 1.00 87.31 244 GLU A N 1
ATOM 1916 C CA . GLU A 1 244 ? 4.195 11.568 -13.621 1.00 87.31 244 GLU A CA 1
ATOM 1917 C C . GLU A 1 244 ? 3.135 10.925 -12.723 1.00 87.31 244 GLU A C 1
ATOM 1919 O O . GLU A 1 244 ? 3.202 11.022 -11.497 1.00 87.31 244 GLU A O 1
ATOM 1924 N N . SER A 1 245 ? 2.148 10.254 -13.326 1.00 86.56 245 SER A N 1
ATOM 1925 C CA . SER A 1 245 ? 1.121 9.511 -12.602 1.00 86.56 245 SER A CA 1
ATOM 1926 C C . SER A 1 245 ? 0.706 8.243 -13.333 1.00 86.56 245 SER A C 1
ATOM 1928 O O . SER A 1 245 ? 0.590 8.220 -14.557 1.00 86.56 245 SER A O 1
ATOM 1930 N N . LEU A 1 246 ? 0.442 7.191 -12.559 1.00 85.44 246 LEU A N 1
ATOM 1931 C CA . LEU A 1 246 ? -0.068 5.921 -13.051 1.00 85.44 246 LEU A CA 1
ATOM 1932 C C . LEU A 1 246 ? -1.212 5.458 -12.154 1.00 85.44 246 LEU A C 1
ATOM 1934 O O . LEU A 1 246 ? -1.003 5.027 -11.012 1.00 85.44 246 LEU A O 1
ATOM 1938 N N . THR A 1 247 ? -2.428 5.582 -12.676 1.00 87.00 247 THR A N 1
ATOM 1939 C CA . THR A 1 247 ? -3.657 5.289 -11.940 1.00 87.00 247 THR A CA 1
ATOM 1940 C C . THR A 1 247 ? -4.389 4.118 -12.586 1.00 87.00 247 THR A C 1
ATOM 1942 O O . THR A 1 247 ? -4.879 4.257 -13.705 1.00 87.00 247 THR A O 1
ATOM 1945 N N . PRO A 1 248 ? -4.483 2.967 -11.911 1.00 86.81 248 PRO A N 1
ATOM 1946 C CA . PRO A 1 248 ? -5.306 1.865 -12.384 1.00 86.81 248 PRO A CA 1
ATOM 1947 C C . PRO A 1 248 ? -6.799 2.192 -12.261 1.00 86.81 248 PRO A C 1
ATOM 1949 O O . PRO A 1 248 ? -7.221 2.812 -11.283 1.00 86.81 248 PRO A O 1
ATOM 1952 N N . PHE A 1 249 ? -7.596 1.760 -13.236 1.00 84.62 249 PHE A N 1
ATOM 1953 C CA . PHE A 1 249 ? -9.055 1.869 -13.221 1.00 84.62 249 PHE A CA 1
ATOM 1954 C C . PHE A 1 249 ? -9.705 0.719 -13.997 1.00 84.62 249 PHE A C 1
ATOM 1956 O O . PHE A 1 249 ? -9.039 0.007 -14.748 1.00 84.62 249 PHE A O 1
ATOM 1963 N N . THR A 1 250 ? -11.009 0.537 -13.808 1.00 84.31 250 THR A N 1
ATOM 1964 C CA . THR A 1 250 ? -11.814 -0.428 -14.560 1.00 84.31 250 THR A CA 1
ATOM 1965 C C . THR A 1 250 ? -12.875 0.286 -15.386 1.00 84.31 250 THR A C 1
ATOM 1967 O O . THR A 1 250 ? -13.467 1.268 -14.937 1.00 84.31 250 THR A O 1
ATOM 1970 N N . LEU A 1 251 ? -13.113 -0.204 -16.601 1.00 84.88 251 LEU A N 1
ATOM 1971 C CA . LEU A 1 251 ? -14.178 0.261 -17.486 1.00 84.88 251 LEU A CA 1
ATOM 1972 C C . LEU A 1 251 ? -14.779 -0.958 -18.188 1.00 84.88 251 LEU A C 1
ATOM 1974 O O . LEU A 1 251 ? -14.053 -1.725 -18.809 1.00 84.88 251 LEU A O 1
ATOM 1978 N N . ASP A 1 252 ? -16.088 -1.156 -18.034 1.00 86.81 252 ASP A N 1
ATOM 1979 C CA . ASP A 1 252 ? -16.832 -2.290 -18.605 1.00 86.81 252 ASP A CA 1
ATOM 1980 C C . ASP A 1 252 ? -16.260 -3.675 -18.246 1.00 86.81 252 ASP A C 1
ATOM 1982 O O . ASP A 1 252 ? -16.301 -4.613 -19.032 1.00 86.81 252 ASP A O 1
ATOM 1986 N N . GLY A 1 253 ? -15.729 -3.808 -17.025 1.00 81.38 253 GLY A N 1
ATOM 1987 C CA . GLY A 1 253 ? -15.115 -5.047 -16.526 1.00 81.38 253 GLY A CA 1
ATOM 1988 C C . GLY A 1 253 ? -13.653 -5.237 -16.939 1.00 81.38 253 GLY A C 1
ATOM 1989 O O . GLY A 1 253 ? -12.960 -6.058 -16.341 1.00 81.38 253 GLY A O 1
ATOM 1990 N N . GLU A 1 254 ? -13.161 -4.427 -17.871 1.00 85.06 254 GLU A N 1
ATOM 1991 C CA . GLU A 1 254 ? -11.781 -4.453 -18.343 1.00 85.06 254 GLU A CA 1
ATOM 1992 C C . GLU A 1 254 ? -10.889 -3.544 -17.492 1.00 85.06 254 GLU A C 1
ATOM 1994 O O . GLU A 1 254 ? -11.310 -2.493 -16.994 1.00 85.06 254 GLU A O 1
ATOM 1999 N N . GLY A 1 255 ? -9.637 -3.959 -17.312 1.00 85.56 255 GLY A N 1
ATOM 2000 C CA . GLY A 1 255 ? -8.638 -3.201 -16.570 1.00 85.56 255 GLY A CA 1
ATOM 2001 C C . GLY A 1 255 ? -7.859 -2.240 -17.453 1.00 85.56 255 GLY A C 1
ATOM 2002 O O . GLY A 1 255 ? -7.448 -2.585 -18.558 1.00 85.56 255 GLY A O 1
ATOM 2003 N N . TYR A 1 256 ? -7.575 -1.053 -16.932 1.00 89.75 256 TYR A N 1
ATOM 2004 C CA . TYR A 1 256 ? -6.772 -0.042 -17.606 1.00 89.75 256 TYR A CA 1
ATOM 2005 C C . TYR A 1 256 ? -5.801 0.628 -16.634 1.00 89.75 256 TYR A C 1
ATOM 2007 O O . TYR A 1 256 ? -6.027 0.685 -15.424 1.00 89.75 256 TYR A O 1
ATOM 2015 N N . LEU A 1 257 ? -4.727 1.192 -17.179 1.00 90.00 257 LEU A N 1
ATOM 2016 C CA . LEU A 1 257 ? -3.860 2.151 -16.506 1.00 90.00 257 LEU A CA 1
ATOM 2017 C C . LEU A 1 257 ? -3.999 3.504 -17.192 1.00 90.00 257 LEU A C 1
ATOM 2019 O O . LEU A 1 257 ? -3.687 3.635 -18.371 1.00 90.00 257 LEU A O 1
ATOM 2023 N N . LEU A 1 258 ? -4.410 4.527 -16.453 1.00 91.88 258 LEU A N 1
ATOM 2024 C CA . LEU A 1 258 ? -4.273 5.908 -16.889 1.00 91.88 258 LEU A CA 1
ATOM 2025 C C . LEU A 1 258 ? -2.839 6.362 -16.598 1.00 91.88 258 LEU A C 1
ATOM 2027 O O . LEU A 1 258 ? -2.478 6.579 -15.438 1.00 91.88 258 LEU A O 1
ATOM 2031 N N . ALA A 1 259 ? -2.031 6.475 -17.647 1.00 90.69 259 ALA A N 1
ATOM 2032 C CA . ALA A 1 259 ? -0.685 7.027 -17.601 1.00 90.69 259 ALA A CA 1
ATOM 2033 C C . ALA A 1 259 ? -0.735 8.518 -17.950 1.00 90.69 259 ALA A C 1
ATOM 2035 O O . ALA A 1 259 ? -1.186 8.892 -19.033 1.00 90.69 259 ALA A O 1
ATOM 2036 N N . ILE A 1 260 ? -0.269 9.365 -17.037 1.00 91.06 260 ILE A N 1
ATOM 2037 C CA . ILE A 1 260 ? -0.220 10.820 -17.202 1.00 91.06 260 ILE A CA 1
ATOM 2038 C C . ILE A 1 260 ? 1.242 11.249 -17.276 1.00 91.06 260 ILE A C 1
ATOM 2040 O O . ILE A 1 260 ? 2.052 10.848 -16.438 1.00 91.06 260 ILE A O 1
ATOM 2044 N N . THR A 1 261 ? 1.558 12.068 -18.272 1.00 91.19 261 THR A N 1
ATOM 2045 C CA . THR A 1 261 ? 2.827 12.785 -18.429 1.00 91.19 261 THR A CA 1
ATOM 2046 C C . THR A 1 261 ? 2.567 14.289 -18.371 1.00 91.19 261 THR A C 1
ATOM 2048 O O . THR A 1 261 ? 1.418 14.733 -18.356 1.00 91.19 261 THR A O 1
ATOM 2051 N N . SER A 1 262 ? 3.632 15.085 -18.439 1.00 89.38 262 SER A N 1
ATOM 2052 C CA . SER A 1 262 ? 3.538 16.546 -18.528 1.00 89.38 262 SER A CA 1
ATOM 2053 C C . SER A 1 262 ? 2.777 17.063 -19.757 1.00 89.38 262 SER A C 1
ATOM 2055 O O . SER A 1 262 ? 2.347 18.216 -19.771 1.00 89.38 262 SER A O 1
ATOM 2057 N N . THR A 1 263 ? 2.622 16.247 -20.804 1.00 92.75 263 THR A N 1
ATOM 2058 C CA . THR A 1 263 ? 2.050 16.668 -22.093 1.00 92.75 263 THR A CA 1
ATOM 2059 C C . THR A 1 263 ? 0.841 15.857 -22.539 1.00 92.75 263 THR A C 1
ATOM 2061 O O . THR A 1 263 ? 0.134 16.295 -23.446 1.00 92.75 263 THR A O 1
ATOM 2064 N N . ASN A 1 264 ? 0.593 14.684 -21.952 1.00 93.94 264 ASN A N 1
ATOM 2065 C CA . ASN A 1 264 ? -0.460 13.786 -22.409 1.00 93.94 264 ASN A CA 1
ATOM 2066 C C . ASN A 1 264 ? -1.026 12.916 -21.275 1.00 93.94 264 ASN A C 1
ATOM 2068 O O . ASN A 1 264 ? -0.357 12.641 -20.282 1.00 93.94 264 ASN A O 1
ATOM 2072 N N . ALA A 1 265 ? -2.246 12.421 -21.467 1.00 93.25 265 ALA A N 1
ATOM 2073 C CA . ALA A 1 265 ? -2.853 11.378 -20.656 1.00 93.25 265 ALA A CA 1
ATOM 2074 C C . ALA A 1 265 ? -3.353 10.251 -21.571 1.00 93.25 265 ALA A C 1
ATOM 2076 O O . ALA A 1 265 ? -4.166 10.482 -22.463 1.00 93.25 265 ALA A O 1
ATOM 2077 N N . THR A 1 266 ? -2.881 9.028 -21.334 1.00 93.06 266 THR A N 1
ATOM 2078 C CA . THR A 1 266 ? -3.201 7.852 -22.154 1.00 93.06 266 THR A CA 1
ATOM 2079 C C . THR A 1 266 ? -3.755 6.739 -21.279 1.00 93.06 266 THR A C 1
ATOM 2081 O O . THR A 1 266 ? -3.175 6.409 -20.245 1.00 93.06 266 THR A O 1
ATOM 2084 N N . ALA A 1 267 ? -4.857 6.125 -21.708 1.00 91.50 267 ALA A N 1
ATOM 2085 C CA . ALA A 1 267 ? -5.345 4.884 -21.122 1.00 91.50 267 ALA A CA 1
ATOM 2086 C C . ALA A 1 267 ? -4.670 3.683 -21.804 1.00 91.50 267 ALA A C 1
ATOM 2088 O O . ALA A 1 267 ? -4.738 3.533 -23.022 1.00 91.50 267 ALA A O 1
ATOM 2089 N N . ILE A 1 268 ? -4.023 2.830 -21.015 1.00 89.44 268 ILE A N 1
ATOM 2090 C CA . ILE A 1 268 ? -3.344 1.609 -21.454 1.00 89.44 268 ILE A CA 1
ATOM 2091 C C . ILE A 1 268 ? -4.188 0.424 -20.989 1.00 89.44 268 ILE A C 1
ATOM 2093 O O . ILE A 1 268 ? -4.372 0.245 -19.787 1.00 89.44 268 ILE A O 1
ATOM 2097 N N . ALA A 1 269 ? -4.700 -0.385 -21.915 1.00 88.25 269 ALA A N 1
ATOM 2098 C CA . ALA A 1 269 ? -5.456 -1.585 -21.566 1.00 88.25 269 ALA A CA 1
ATOM 2099 C C . ALA A 1 269 ? -4.548 -2.641 -20.910 1.00 88.25 269 ALA A C 1
ATOM 2101 O O . ALA A 1 269 ? -3.467 -2.958 -21.411 1.00 88.25 269 ALA A O 1
ATOM 2102 N N . LEU A 1 270 ? -5.002 -3.202 -19.793 1.00 78.94 270 LEU A N 1
ATOM 2103 C CA . LEU A 1 270 ? -4.341 -4.264 -19.040 1.00 78.94 270 LEU A CA 1
ATOM 2104 C C . LEU A 1 270 ? -4.816 -5.629 -19.539 1.00 78.94 270 LEU A C 1
ATOM 2106 O O . LEU A 1 270 ? -5.452 -6.356 -18.794 1.00 78.94 270 LEU A O 1
ATOM 2110 N N . PHE A 1 271 ? -4.501 -5.953 -20.794 1.00 70.00 271 PHE A N 1
ATOM 2111 C CA . PHE A 1 271 ? -4.810 -7.228 -21.457 1.00 70.00 271 PHE A CA 1
ATOM 2112 C C . PHE A 1 271 ? -6.281 -7.686 -21.375 1.00 70.00 271 PHE A C 1
ATOM 2114 O O . PHE A 1 271 ? -6.712 -8.248 -20.372 1.00 70.00 271 PHE A O 1
ATOM 2121 N N . SER A 1 272 ? -6.999 -7.638 -22.501 1.00 47.97 272 SER A N 1
ATOM 2122 C CA . SER A 1 272 ? -8.156 -8.517 -22.700 1.00 47.97 272 SER A CA 1
ATOM 2123 C C . SER A 1 272 ? -7.644 -9.944 -22.951 1.00 47.97 272 SER A C 1
ATOM 2125 O O . SER A 1 272 ? -7.480 -10.366 -24.098 1.00 47.97 272 SER A O 1
ATOM 2127 N N . GLN A 1 273 ? -7.310 -10.699 -21.905 1.00 43.34 273 GLN A N 1
ATOM 2128 C CA . GLN A 1 273 ? -7.217 -12.152 -22.059 1.00 43.34 273 GLN A CA 1
ATOM 2129 C C . GLN A 1 273 ? -8.640 -12.704 -22.054 1.00 43.34 273 GLN A C 1
ATOM 2131 O O . GLN A 1 273 ? -9.149 -13.150 -21.033 1.00 43.34 273 GLN A O 1
ATOM 2136 N N . THR A 1 274 ? -9.293 -12.650 -23.215 1.00 37.22 274 THR A N 1
ATOM 2137 C CA . THR A 1 274 ? -10.301 -13.661 -23.515 1.00 37.22 274 THR A CA 1
ATOM 2138 C C . THR A 1 274 ? -9.543 -14.980 -23.593 1.00 37.22 274 THR A C 1
ATOM 2140 O O . THR A 1 274 ? -8.674 -15.156 -24.445 1.00 37.22 274 THR A O 1
ATOM 2143 N N . GLU A 1 275 ? -9.784 -15.849 -22.615 1.00 40.50 275 GLU A N 1
ATOM 2144 C CA . GLU A 1 275 ? -9.334 -17.237 -22.645 1.00 40.50 275 GLU A CA 1
ATOM 2145 C C . GLU A 1 275 ? -9.736 -17.847 -24.000 1.00 40.50 275 GLU A C 1
ATOM 2147 O O . GLU A 1 275 ? -10.910 -17.810 -24.379 1.00 40.50 275 GLU A O 1
ATOM 2152 N N . HIS A 1 276 ? -8.747 -18.348 -24.741 1.00 35.00 276 HIS A N 1
ATOM 2153 C CA . HIS A 1 276 ? -8.949 -19.304 -25.827 1.00 35.00 276 HIS A CA 1
ATOM 2154 C C . HIS A 1 276 ? -8.811 -20.718 -25.273 1.00 35.00 276 HIS A C 1
ATOM 2156 O O . HIS A 1 276 ? -7.875 -20.932 -24.466 1.00 35.00 276 HIS A O 1
#

Organism: Lutzomyia longipalpis (NCBI:txid7200)

Foldseek 3Di:
DDDDDPDDDPPQDDDDPDDPPDDDDDDDPDPADCVVVCVVVPPFDWDKDFDQDDDPQQWGWIWIFTPPVFGFWTWTWTQHPVDNDIDTQDIDGPVVVVDQDSPWDWDWAAAPNKIKIWIWRQDPDFWTKIWIWTQDPPGRDTDTDDIDTGRFDDWDDDRHQQKIWTFHPPAQKIWIWHQDPVSRDTDTDDIDGHPAHWPDKDWDDQVSKTKIWTQGPQQKIWIWTQDPVPGTDTDDIDGDPAFPDWGWDDDPSWIWIFTDHPVDTDIHTPDPPPDD

Secondary structure (DSSP, 8-state):
-----PPP-----------TT-------SSS--THHHHHHTTT--EEEE------TTSEEEEEEEEEESEEEEEEEEEEESSSS-EEEEEEEE-TTSSS--TT-EEEEEEETTEEEEEEEE--SSS-EEEEEEEEPTTSS-EEEEEEEEE-EEEEEEETTTTEEEEEETTSSEEEEEEE-TTT-SEEEEEEEE-SS-EEEEEEEEETTEEEEEEEETTSEEEEEEEETTTEEEEEEEEE-TT-SEEEEEEETTEEEEEEE-SS-EEEEE-------

Sequence (276 aa):
MLRDRKGHVQNCISQAVAGANTTITFTIRHSGNVTKIEKVLKGGTFHMDFLKIESPTREVLVTIATRDGNLTRIHLAGVNKATPSVTIHQILSLSTITSTSPNTTINVMEYTKHVYLIVGTPKSTLNGSILVYKLAKGTPKFQHRQTIEGNYFTIRCNDALGMIIVGNRGSNFVSIYRVDDESEDFKLFQSIKLQSTLGMLSTFALAENQFFVIALQNDNIHIYKYNYIEGWVLICVNQYPNIESLTPFTLDGEGYLLAITSTNATAIALFSQTEH

pLDDT: mean 72.77, std 23.77, range [22.34, 98.31]